Protein AF-0000000072830940 (afdb_homodimer)

Radius of gyration: 23.58 Å; Cα contacts (8 Å, |Δi|>4): 511; chains: 2; bounding box: 59×69×46 Å

Structure (mmCIF, N/CA/C/O backbone):
data_AF-0000000072830940-model_v1
#
loop_
_entity.id
_entity.type
_entity.pdbx_description
1 polymer 'CASP-like protein'
#
loop_
_atom_site.group_PDB
_atom_site.id
_atom_site.type_symbol
_atom_site.label_atom_id
_atom_site.label_alt_id
_atom_site.label_comp_id
_atom_site.label_asym_id
_atom_site.label_entity_id
_atom_site.label_seq_id
_atom_site.pdbx_PDB_ins_code
_atom_site.Cartn_x
_atom_site.Cartn_y
_atom_site.Cartn_z
_atom_site.occupancy
_atom_site.B_iso_or_equiv
_atom_site.auth_seq_id
_atom_site.auth_comp_id
_atom_site.auth_asym_id
_atom_site.auth_atom_id
_atom_site.pdbx_PDB_model_num
ATOM 1 N N . MET A 1 1 ? -10.875 29.453 1.89 1 57.53 1 MET A N 1
ATOM 2 C CA . MET A 1 1 ? -9.992 28.312 1.681 1 57.53 1 MET A CA 1
ATOM 3 C C . MET A 1 1 ? -10.602 27.047 2.287 1 57.53 1 MET A C 1
ATOM 5 O O . MET A 1 1 ? -10.695 26.016 1.621 1 57.53 1 MET A O 1
ATOM 9 N N . GLU A 1 2 ? -11.32 27.156 3.355 1 67.31 2 GLU A N 1
ATOM 10 C CA . GLU A 1 2 ? -11.859 26 4.062 1 67.31 2 GLU A CA 1
ATOM 11 C C . GLU A 1 2 ? -13.055 25.406 3.32 1 67.31 2 GLU A C 1
ATOM 13 O O . GLU A 1 2 ? -13.164 24.188 3.191 1 67.31 2 GLU A O 1
ATOM 18 N N . SER A 1 3 ? -13.859 26.297 2.762 1 72.06 3 SER A N 1
ATOM 19 C CA . SER A 1 3 ? -15.023 25.781 2.041 1 72.06 3 SER A CA 1
ATOM 20 C C . SER A 1 3 ? -14.609 25.016 0.79 1 72.06 3 SER A C 1
ATOM 22 O O . SER A 1 3 ? -15.219 24 0.446 1 72.06 3 SER A O 1
ATOM 24 N N . ARG A 1 4 ? -13.625 25.547 0.121 1 77.88 4 ARG A N 1
ATOM 25 C CA . ARG A 1 4 ? -13.125 24.875 -1.074 1 77.88 4 ARG A CA 1
ATOM 26 C C . ARG A 1 4 ? -12.508 23.516 -0.725 1 77.88 4 ARG A C 1
ATOM 28 O O . ARG A 1 4 ? -12.68 22.547 -1.463 1 77.88 4 ARG A O 1
ATOM 35 N N . LEU A 1 5 ? -11.875 23.422 0.429 1 76.38 5 LEU A N 1
ATOM 36 C CA . LEU A 1 5 ? -11.242 22.188 0.859 1 76.38 5 LEU A CA 1
ATOM 37 C C . LEU A 1 5 ? -12.2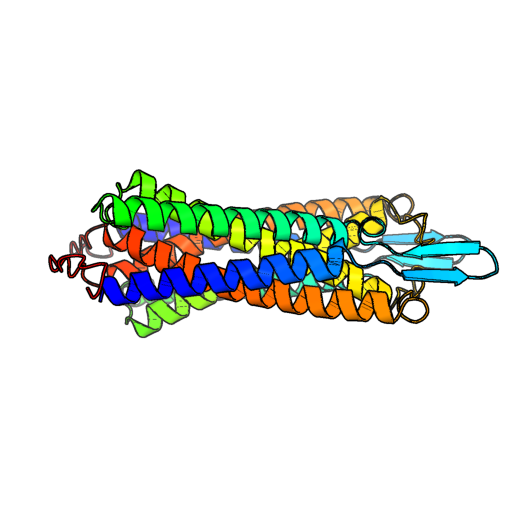81 21.141 1.233 1 76.38 5 LEU A C 1
ATOM 39 O O . LEU A 1 5 ? -12.117 19.953 0.941 1 76.38 5 LEU A O 1
ATOM 43 N N . MET A 1 6 ? -13.336 21.656 1.693 1 77.44 6 MET A N 1
ATOM 44 C CA . MET A 1 6 ? -14.406 20.734 2.066 1 77.44 6 MET A CA 1
ATOM 45 C C . MET A 1 6 ? -15.102 20.172 0.828 1 77.44 6 MET A C 1
ATOM 47 O O . MET A 1 6 ? -15.43 18.984 0.779 1 77.44 6 MET A O 1
ATOM 51 N N . LYS A 1 7 ? -15.367 21.078 -0.05 1 82 7 LYS A N 1
ATOM 52 C CA . LYS A 1 7 ? -15.961 20.641 -1.305 1 82 7 LYS A CA 1
ATOM 53 C C . LYS A 1 7 ? -15.039 19.656 -2.027 1 82 7 LYS A C 1
ATOM 55 O O . LYS A 1 7 ? -15.5 18.641 -2.564 1 82 7 LYS A O 1
ATOM 60 N N . ALA A 1 8 ? -13.75 19.984 -2 1 85.25 8 ALA A N 1
ATOM 61 C CA . ALA A 1 8 ? -12.773 19.125 -2.646 1 85.25 8 ALA A CA 1
ATOM 62 C C . ALA A 1 8 ? -12.727 17.75 -1.968 1 85.25 8 ALA A C 1
ATOM 64 O O . ALA A 1 8 ? -12.648 16.719 -2.641 1 85.25 8 ALA A O 1
ATOM 65 N N . GLU A 1 9 ? -12.805 17.766 -0.742 1 87.44 9 GLU A N 1
ATOM 66 C CA . GLU A 1 9 ? -12.812 16.5 0.003 1 87.44 9 GLU A CA 1
ATOM 67 C C . GLU A 1 9 ? -14.047 15.672 -0.339 1 87.44 9 GLU A C 1
ATOM 69 O O . GLU A 1 9 ? -13.953 14.445 -0.482 1 87.44 9 GLU A O 1
ATOM 74 N N . GLY A 1 10 ? -15.18 16.328 -0.428 1 88.69 10 GLY A N 1
ATOM 75 C CA . GLY A 1 10 ? -16.406 15.633 -0.799 1 88.69 10 GLY A CA 1
ATOM 76 C C . GLY A 1 10 ? -16.328 14.992 -2.174 1 88.69 10 GLY A C 1
ATOM 77 O O . GLY A 1 10 ? -16.719 13.836 -2.352 1 88.69 10 GLY A O 1
ATOM 78 N N . VAL A 1 11 ? -15.812 15.727 -3.064 1 92.69 11 VAL A N 1
ATOM 79 C CA . VAL A 1 11 ? -15.688 15.234 -4.434 1 92.69 11 VAL A CA 1
ATOM 80 C C . VAL A 1 11 ? -14.719 14.055 -4.48 1 92.69 11 VAL A C 1
ATOM 82 O O . VAL A 1 11 ? -14.984 13.062 -5.156 1 92.69 11 VAL A O 1
ATOM 85 N N . LEU A 1 12 ? -13.664 14.188 -3.715 1 94.88 12 LEU A N 1
ATOM 86 C CA . LEU A 1 12 ? -12.672 13.117 -3.695 1 94.88 12 LEU A CA 1
ATOM 87 C C . LEU A 1 12 ? -13.242 11.852 -3.07 1 94.88 12 LEU A C 1
ATOM 89 O O . LEU A 1 12 ? -12.977 10.742 -3.547 1 94.88 12 LEU A O 1
ATOM 93 N N . ARG A 1 13 ? -14.016 12 -2.115 1 96.06 13 ARG A N 1
ATOM 94 C CA . ARG A 1 13 ? -14.625 10.844 -1.462 1 96.06 13 ARG A CA 1
ATOM 95 C C . ARG A 1 13 ? -15.664 10.188 -2.363 1 96.06 13 ARG A C 1
ATOM 97 O O . ARG A 1 13 ? -15.781 8.961 -2.391 1 96.06 13 ARG A O 1
ATOM 104 N N . MET A 1 14 ? -16.359 10.977 -3.066 1 96.69 14 MET A N 1
ATOM 105 C CA . MET A 1 14 ? -17.312 10.422 -4.02 1 96.69 14 MET A CA 1
ATOM 106 C C . MET A 1 14 ? -16.609 9.656 -5.129 1 96.69 14 MET A C 1
ATOM 108 O O . MET A 1 14 ? -17.047 8.578 -5.531 1 96.69 14 MET A O 1
ATOM 112 N N . LEU A 1 15 ? -15.555 10.266 -5.562 1 97.88 15 LEU A N 1
ATOM 113 C CA . LEU A 1 15 ? -14.758 9.609 -6.594 1 97.88 15 LEU A CA 1
ATOM 114 C C . LEU A 1 15 ? -14.18 8.297 -6.082 1 97.88 15 LEU A C 1
ATOM 116 O O . LEU A 1 15 ? -14.227 7.281 -6.781 1 97.88 15 LEU A O 1
ATOM 120 N N . SER A 1 16 ? -13.609 8.305 -4.859 1 98.12 16 SER A N 1
ATOM 121 C CA . SER A 1 16 ? -13.062 7.094 -4.258 1 98.12 16 SER A CA 1
ATOM 122 C C . SER A 1 16 ? -14.133 6.023 -4.086 1 98.12 16 SER A C 1
ATOM 124 O O . SER A 1 16 ? -13.883 4.84 -4.324 1 98.12 16 SER A O 1
ATOM 126 N N . LEU A 1 17 ? -15.289 6.434 -3.748 1 98.12 17 LEU A N 1
ATOM 127 C CA . LEU A 1 17 ? -16.406 5.516 -3.598 1 98.12 17 LEU A CA 1
ATOM 128 C C . LEU A 1 17 ? -16.766 4.867 -4.934 1 98.12 17 LEU A C 1
ATOM 130 O O . LEU A 1 17 ? -16.891 3.645 -5.02 1 98.12 17 LEU A O 1
ATOM 134 N N . ALA A 1 18 ? -16.906 5.703 -5.914 1 98.62 18 ALA A N 1
ATOM 135 C CA . ALA A 1 18 ? -17.281 5.203 -7.23 1 98.62 18 ALA A CA 1
ATOM 136 C C . ALA A 1 18 ? -16.234 4.246 -7.777 1 98.62 18 ALA A C 1
ATOM 138 O O . ALA A 1 18 ? -16.562 3.168 -8.281 1 98.62 18 ALA A O 1
ATOM 139 N N . LEU A 1 19 ? -14.992 4.59 -7.637 1 98.69 19 LEU A N 1
ATOM 140 C CA . LEU A 1 19 ? -13.898 3.779 -8.172 1 98.69 19 LEU A CA 1
ATOM 141 C C . LEU A 1 19 ? -13.766 2.475 -7.398 1 98.69 19 LEU A C 1
ATOM 143 O O . LEU A 1 19 ? -13.586 1.408 -7.992 1 98.69 19 LEU A O 1
ATOM 147 N N . ALA A 1 20 ? -13.828 2.57 -6.07 1 98.69 20 ALA A N 1
ATOM 148 C CA . ALA A 1 20 ? -13.719 1.367 -5.25 1 98.69 20 ALA A CA 1
ATOM 149 C C . ALA A 1 20 ? -14.891 0.421 -5.5 1 98.69 20 ALA A C 1
ATOM 151 O O . ALA A 1 20 ? -14.703 -0.796 -5.586 1 98.69 20 ALA A O 1
ATOM 152 N N . ALA A 1 21 ? -16.062 0.962 -5.633 1 98.56 21 ALA A N 1
ATOM 153 C CA . ALA A 1 21 ? -17.234 0.145 -5.93 1 98.56 21 ALA A CA 1
ATOM 154 C C . ALA A 1 21 ? -17.109 -0.521 -7.297 1 98.56 21 ALA A C 1
ATOM 156 O O . ALA A 1 21 ? -17.422 -1.706 -7.445 1 98.56 21 ALA A O 1
ATOM 157 N N . THR A 1 22 ? -16.688 0.263 -8.234 1 98.5 22 THR A N 1
ATOM 158 C CA . THR A 1 22 ? -16.516 -0.283 -9.57 1 98.5 22 THR A CA 1
ATOM 159 C C . THR A 1 22 ? -15.484 -1.41 -9.57 1 98.5 22 THR A C 1
ATOM 161 O O . THR A 1 22 ? -15.695 -2.453 -10.188 1 98.5 22 THR A O 1
ATOM 164 N N . ALA A 1 23 ? -14.406 -1.224 -8.867 1 98.44 23 ALA A N 1
ATOM 165 C CA . ALA A 1 23 ? -13.391 -2.266 -8.766 1 98.44 23 ALA A CA 1
ATOM 166 C C . ALA A 1 23 ? -13.969 -3.535 -8.141 1 98.44 23 ALA A C 1
ATOM 168 O O . ALA A 1 23 ? -13.758 -4.637 -8.664 1 98.44 23 ALA A O 1
ATOM 169 N N . ALA A 1 24 ? -14.688 -3.381 -7.055 1 98.31 24 ALA A N 1
ATOM 170 C CA . ALA A 1 24 ? -15.289 -4.52 -6.367 1 98.31 24 ALA A CA 1
ATOM 171 C C . ALA A 1 24 ? -16.281 -5.242 -7.27 1 98.31 24 ALA A C 1
ATOM 173 O O . ALA A 1 24 ? -16.312 -6.477 -7.316 1 98.31 24 ALA A O 1
ATOM 174 N N . LEU A 1 25 ? -17.047 -4.504 -7.969 1 97.94 25 LEU A N 1
ATOM 175 C CA . LEU A 1 25 ? -18.062 -5.086 -8.828 1 97.94 25 LEU A CA 1
ATOM 176 C C . LEU A 1 25 ? -17.438 -5.773 -10.039 1 97.94 25 LEU A C 1
ATOM 178 O O . LEU A 1 25 ? -17.828 -6.891 -10.383 1 97.94 25 LEU A O 1
ATOM 182 N N . LEU A 1 26 ? -16.469 -5.141 -10.68 1 97.5 26 LEU A N 1
ATOM 183 C CA . LEU A 1 26 ? -15.836 -5.703 -11.859 1 97.5 26 LEU A CA 1
ATOM 184 C C . LEU A 1 26 ? -15.133 -7.016 -11.531 1 97.5 26 LEU A C 1
ATOM 186 O O . LEU A 1 26 ? -15.203 -7.973 -12.297 1 97.5 26 LEU A O 1
ATOM 190 N N . VAL A 1 27 ? -14.516 -7.082 -10.398 1 97.25 27 VAL A N 1
ATOM 191 C CA . VAL A 1 27 ? -13.758 -8.273 -10.031 1 97.25 27 VAL A CA 1
ATOM 192 C C . VAL A 1 27 ? -14.664 -9.266 -9.32 1 97.25 27 VAL A C 1
ATOM 194 O O . VAL A 1 27 ? -14.641 -10.461 -9.617 1 97.25 27 VAL A O 1
ATOM 197 N N . GLY A 1 28 ? -15.477 -8.836 -8.453 1 96 28 GLY A N 1
ATOM 198 C CA . GLY A 1 28 ? -16.281 -9.688 -7.594 1 96 28 GLY A CA 1
ATOM 199 C C . GLY A 1 28 ? -17.422 -10.359 -8.32 1 96 28 GLY A C 1
ATOM 200 O O . GLY A 1 28 ? -17.812 -11.484 -7.984 1 96 28 GLY A O 1
ATOM 201 N N . LEU A 1 29 ? -18 -9.656 -9.227 1 94.38 29 LEU A N 1
ATOM 202 C CA . LEU A 1 29 ? -19.156 -10.219 -9.922 1 94.38 29 LEU A CA 1
ATOM 203 C C . LEU A 1 29 ? -18.734 -10.867 -11.234 1 94.38 29 LEU A C 1
ATOM 205 O O . LEU A 1 29 ? -19.562 -11.43 -11.953 1 94.38 29 LEU A O 1
ATOM 209 N N . ASP A 1 30 ? -17.484 -10.781 -11.492 1 92.19 30 ASP A N 1
ATOM 210 C CA . ASP A 1 30 ? -16.969 -11.344 -12.734 1 92.19 30 ASP A CA 1
ATOM 211 C C . ASP A 1 30 ? -16.922 -12.867 -12.68 1 92.19 30 ASP A C 1
ATOM 213 O O . ASP A 1 30 ? -16.438 -13.445 -11.711 1 92.19 30 ASP A O 1
ATOM 217 N N . THR A 1 31 ? -17.625 -13.5 -13.602 1 92.44 31 THR A N 1
ATOM 218 C CA . THR A 1 31 ? -17.578 -14.953 -13.734 1 92.44 31 THR A CA 1
ATOM 219 C C . THR A 1 31 ? -17.5 -15.359 -15.203 1 92.44 31 THR A C 1
ATOM 221 O O . THR A 1 31 ? -17.984 -14.641 -16.078 1 92.44 31 THR A O 1
ATOM 224 N N . GLN A 1 32 ? -16.703 -16.328 -15.461 1 91.62 32 GLN A N 1
ATOM 225 C CA . GLN A 1 32 ? -16.609 -16.906 -16.797 1 91.62 32 GLN A CA 1
ATOM 226 C C . GLN A 1 32 ? -16.531 -18.422 -16.75 1 91.62 32 GLN A C 1
ATOM 228 O O . GLN A 1 32 ? -15.648 -18.969 -16.078 1 91.62 32 GLN A O 1
ATOM 233 N N . THR A 1 33 ? -17.531 -19.094 -17.469 1 89.94 33 THR A N 1
ATOM 234 C CA . THR A 1 33 ? -17.547 -20.547 -17.547 1 89.94 33 THR A CA 1
ATOM 235 C C . THR A 1 33 ? -16.984 -21.031 -18.875 1 89.94 33 THR A C 1
ATOM 237 O O . THR A 1 33 ? -17.297 -20.469 -19.922 1 89.94 33 THR A O 1
ATOM 240 N N . LYS A 1 34 ? -15.969 -21.844 -18.781 1 86.94 34 LYS A N 1
ATOM 241 C CA . LYS A 1 34 ? -15.406 -22.422 -20 1 86.94 34 LYS A CA 1
ATOM 242 C C . LYS A 1 34 ? -15.312 -23.938 -19.891 1 86.94 34 LYS A C 1
ATOM 244 O O . LYS A 1 34 ? -15.164 -24.484 -18.797 1 86.94 34 LYS A O 1
ATOM 249 N N . THR A 1 35 ? -15.602 -24.656 -20.969 1 78.38 35 THR A N 1
ATOM 250 C CA . THR A 1 35 ? -15.438 -26.094 -21.031 1 78.38 35 THR A CA 1
ATOM 251 C C . THR A 1 35 ? -14.023 -26.469 -21.469 1 78.38 35 THR A C 1
ATOM 253 O O . THR A 1 35 ? -13.633 -26.203 -22.609 1 78.38 35 THR A O 1
ATOM 256 N N . VAL A 1 36 ? -13.266 -26.703 -20.375 1 68.38 36 VAL A N 1
ATOM 257 C CA . VAL A 1 36 ? -11.906 -27.125 -20.688 1 68.38 36 VAL A CA 1
ATOM 258 C C . VAL A 1 36 ? -11.82 -28.641 -20.641 1 68.38 36 VAL A C 1
ATOM 260 O O . VAL A 1 36 ? -11.984 -29.25 -19.594 1 68.38 36 VAL A O 1
ATOM 263 N N . LEU A 1 37 ? -11.273 -29.266 -21.609 1 69.44 37 LEU A N 1
ATOM 264 C CA . LEU A 1 37 ? -11.117 -30.703 -21.734 1 69.44 37 LEU A CA 1
ATOM 265 C C . LEU A 1 37 ? -12.344 -31.438 -21.219 1 69.44 37 LEU A C 1
ATOM 267 O O . LEU A 1 37 ? -12.227 -32.344 -20.391 1 69.44 37 LEU A O 1
ATOM 271 N N . LEU A 1 38 ? -13.398 -30.891 -21.344 1 71.5 38 LEU A N 1
ATOM 272 C CA . LEU A 1 38 ? -14.695 -31.531 -21.125 1 71.5 38 LEU A CA 1
ATOM 273 C C . LEU A 1 38 ? -15.211 -31.25 -19.719 1 71.5 38 LEU A C 1
ATOM 275 O O . LEU A 1 38 ? -16.25 -31.781 -19.312 1 71.5 38 LEU A O 1
ATOM 279 N N . VAL A 1 39 ? -14.461 -30.641 -18.953 1 77.19 39 VAL A N 1
ATOM 280 C CA . VAL A 1 39 ? -14.906 -30.281 -17.609 1 77.19 39 VAL A CA 1
ATOM 281 C C . VAL A 1 39 ? -15.258 -28.781 -17.578 1 77.19 39 VAL A C 1
ATOM 283 O O . VAL A 1 39 ? -14.469 -27.953 -18.016 1 77.19 39 VAL A O 1
ATOM 286 N N . ARG A 1 40 ? -16.469 -28.641 -17.266 1 79.38 40 ARG A N 1
ATOM 287 C CA . ARG A 1 40 ? -16.953 -27.266 -17.141 1 79.38 40 ARG A CA 1
ATOM 288 C C . ARG A 1 40 ? -16.391 -26.609 -15.883 1 79.38 40 ARG A C 1
ATOM 290 O O . ARG A 1 40 ? -16.703 -27.031 -14.766 1 79.38 40 ARG A O 1
ATOM 297 N N . ARG A 1 41 ? -15.484 -25.609 -16.078 1 85.12 41 ARG A N 1
ATOM 298 C CA . ARG A 1 41 ? -14.93 -24.906 -14.93 1 85.12 41 ARG A CA 1
ATOM 299 C C . ARG A 1 41 ? -15.312 -23.422 -14.961 1 85.12 41 ARG A C 1
ATOM 301 O O . ARG A 1 41 ? -15.312 -22.797 -16.031 1 85.12 41 ARG A O 1
ATOM 308 N N . LYS A 1 42 ? -15.664 -22.969 -13.797 1 88.81 42 LYS A N 1
ATOM 309 C CA . LYS A 1 42 ? -16.062 -21.578 -13.633 1 88.81 42 LYS A CA 1
ATOM 310 C C . LYS A 1 42 ? -14.953 -20.766 -12.945 1 88.81 42 LYS A C 1
ATOM 312 O O . LYS A 1 42 ? -14.508 -21.125 -11.852 1 88.81 42 LYS A O 1
ATOM 317 N N . ALA A 1 43 ? -14.562 -19.781 -13.68 1 89.88 43 ALA A N 1
ATOM 318 C CA . ALA A 1 43 ? -13.562 -18.891 -13.109 1 89.88 43 ALA A CA 1
ATOM 319 C C . ALA A 1 43 ? -14.219 -17.781 -12.289 1 89.88 43 ALA A C 1
ATOM 321 O O . ALA A 1 43 ? -15.133 -17.094 -12.773 1 89.88 43 ALA A O 1
ATOM 322 N N . THR A 1 44 ? -13.852 -17.625 -11.078 1 92.5 44 THR A N 1
ATOM 323 C CA . THR A 1 44 ? -14.359 -16.594 -10.188 1 92.5 44 THR A CA 1
ATOM 324 C C . THR A 1 44 ? -13.219 -15.953 -9.391 1 92.5 44 THR A C 1
ATOM 326 O O . THR A 1 44 ? -12.102 -16.469 -9.383 1 92.5 44 THR A O 1
ATOM 329 N N . ALA A 1 45 ? -13.547 -14.859 -8.734 1 93.25 45 ALA A N 1
ATOM 330 C CA . ALA A 1 45 ? -12.547 -14.156 -7.934 1 93.25 45 ALA A CA 1
ATOM 331 C C . ALA A 1 45 ? -12.125 -14.984 -6.723 1 93.25 45 ALA A C 1
ATOM 333 O O . ALA A 1 45 ? -11.031 -14.797 -6.191 1 93.25 45 ALA A O 1
ATOM 334 N N . LYS A 1 46 ? -12.875 -15.875 -6.324 1 92.31 46 LYS A N 1
ATOM 335 C CA . LYS A 1 46 ? -12.594 -16.672 -5.137 1 92.31 46 LYS A CA 1
ATOM 336 C C . LYS A 1 46 ? -11.516 -17.719 -5.426 1 92.31 46 LYS A C 1
ATOM 338 O O . LYS A 1 46 ? -10.945 -18.297 -4.5 1 92.31 46 LYS A O 1
ATOM 343 N N . ASP A 1 47 ? -11.273 -17.938 -6.711 1 91.25 47 ASP A N 1
ATOM 344 C CA . ASP A 1 47 ? -10.289 -18.938 -7.098 1 91.25 47 ASP A CA 1
ATOM 345 C C . ASP A 1 47 ? -8.875 -18.484 -6.738 1 91.25 47 ASP A C 1
ATOM 347 O O . ASP A 1 47 ? -7.984 -19.312 -6.543 1 91.25 47 ASP A O 1
ATOM 351 N N . LEU A 1 48 ? -8.727 -17.219 -6.754 1 92.06 48 LEU A N 1
ATOM 352 C CA . LEU A 1 48 ? -7.43 -16.656 -6.398 1 92.06 48 LEU A CA 1
ATOM 353 C C . LEU A 1 48 ? -7.551 -15.742 -5.18 1 92.06 48 LEU A C 1
ATOM 355 O O . LEU A 1 48 ? -8.258 -14.734 -5.219 1 92.06 48 LEU A O 1
ATOM 359 N N . ASP A 1 49 ? -6.844 -15.992 -4.121 1 92.31 49 ASP A N 1
ATOM 360 C CA . ASP A 1 49 ? -6.934 -15.258 -2.863 1 92.31 49 ASP A CA 1
ATOM 361 C C . ASP A 1 49 ? -6.648 -13.773 -3.076 1 92.31 49 ASP A C 1
ATOM 363 O O . ASP A 1 49 ? -7.281 -12.914 -2.449 1 92.31 49 ASP A O 1
ATOM 367 N N . GLY A 1 50 ? -5.668 -13.523 -3.889 1 95 50 GLY A N 1
ATOM 368 C CA . GLY A 1 50 ? -5.344 -12.133 -4.156 1 95 50 GLY A CA 1
ATOM 369 C C . GLY A 1 50 ? -6.508 -11.344 -4.727 1 95 50 GLY A C 1
ATOM 370 O O . GLY A 1 50 ? -6.754 -10.211 -4.316 1 95 50 GLY A O 1
ATOM 371 N N . LEU A 1 51 ? -7.254 -11.922 -5.594 1 96.25 51 LEU A N 1
ATOM 372 C CA . LEU A 1 51 ? -8.398 -11.266 -6.215 1 96.25 51 LEU A CA 1
ATOM 373 C C . LEU A 1 51 ? -9.555 -11.141 -5.227 1 96.25 51 LEU A C 1
ATOM 375 O O . LEU A 1 51 ? -10.219 -10.102 -5.168 1 96.25 51 LEU A O 1
ATOM 379 N N . TRP A 1 52 ? -9.75 -12.141 -4.508 1 96.25 52 TRP A N 1
ATOM 380 C CA . TRP A 1 52 ? -10.836 -12.133 -3.531 1 96.25 52 TRP A CA 1
ATOM 381 C C . TRP A 1 52 ? -10.578 -11.086 -2.451 1 96.25 52 TRP A C 1
ATOM 383 O O . TRP A 1 52 ? -11.492 -10.352 -2.059 1 96.25 52 TRP A O 1
ATOM 393 N N . THR A 1 53 ? -9.352 -11.055 -1.979 1 97 53 THR A N 1
ATOM 394 C CA . THR A 1 53 ? -8.984 -10.055 -0.982 1 97 53 THR A CA 1
ATOM 395 C C . THR A 1 53 ? -9.164 -8.648 -1.534 1 97 53 THR A C 1
ATOM 397 O O . THR A 1 53 ? -9.648 -7.758 -0.831 1 97 53 THR A O 1
ATOM 400 N N . MET A 1 54 ? -8.758 -8.469 -2.738 1 98.06 54 MET A N 1
ATOM 401 C CA . MET A 1 54 ? -8.945 -7.16 -3.354 1 98.06 54 MET A CA 1
ATOM 402 C C . MET A 1 54 ? -10.422 -6.793 -3.418 1 98.06 54 MET A C 1
ATOM 404 O O . MET A 1 54 ? -10.797 -5.652 -3.129 1 98.06 54 MET A O 1
ATOM 408 N N . THR A 1 55 ? -11.258 -7.75 -3.789 1 97.81 55 THR A N 1
ATOM 409 C CA . THR A 1 55 ? -12.695 -7.523 -3.879 1 97.81 55 THR A CA 1
ATOM 410 C C . THR A 1 55 ? -13.273 -7.137 -2.52 1 97.81 55 THR A C 1
ATOM 412 O O . THR A 1 55 ? -14.031 -6.172 -2.408 1 97.81 55 THR A O 1
ATOM 415 N N . LEU A 1 56 ? -12.844 -7.816 -1.524 1 98.31 56 LEU A N 1
ATOM 416 C CA . LEU A 1 56 ? -13.344 -7.562 -0.177 1 98.31 56 LEU A CA 1
ATOM 417 C C . LEU A 1 56 ? -12.898 -6.191 0.32 1 98.31 56 LEU A C 1
ATOM 419 O O . LEU A 1 56 ? -13.703 -5.422 0.838 1 98.31 56 LEU A O 1
ATOM 423 N N . VAL A 1 57 ? -11.664 -5.938 0.154 1 98.5 57 VAL A N 1
ATOM 424 C CA . VAL A 1 57 ? -11.102 -4.695 0.676 1 98.5 57 VAL A CA 1
ATOM 425 C C . VAL A 1 57 ? -11.695 -3.504 -0.069 1 98.5 57 VAL A C 1
ATOM 427 O O . VAL A 1 57 ? -12.031 -2.486 0.542 1 98.5 57 VAL A O 1
ATOM 430 N N . THR A 1 58 ? -11.836 -3.613 -1.362 1 98.62 58 THR A N 1
ATOM 431 C CA . THR A 1 58 ? -12.422 -2.514 -2.119 1 98.62 58 THR A CA 1
ATOM 432 C C . THR A 1 58 ? -13.891 -2.318 -1.737 1 98.62 58 THR A C 1
ATOM 434 O O . THR A 1 58 ? -14.391 -1.191 -1.73 1 98.62 58 THR A O 1
ATOM 437 N N . SER A 1 59 ? -14.594 -3.363 -1.393 1 98.5 59 SER A N 1
ATOM 438 C CA . SER A 1 59 ? -15.969 -3.248 -0.917 1 98.5 59 SER A CA 1
ATOM 439 C C . SER A 1 59 ? -16.031 -2.512 0.416 1 98.5 59 SER A C 1
ATOM 441 O O . SER A 1 59 ? -16.859 -1.617 0.598 1 98.5 59 SER A O 1
ATOM 443 N N . ILE A 1 60 ? -15.125 -2.875 1.236 1 98.5 60 ILE A N 1
ATOM 444 C CA . ILE A 1 60 ? -15.047 -2.225 2.539 1 98.5 60 ILE A CA 1
ATOM 445 C C . ILE A 1 60 ? -14.703 -0.747 2.357 1 98.5 60 ILE A C 1
ATOM 447 O O . ILE A 1 60 ? -15.273 0.116 3.031 1 98.5 60 ILE A O 1
ATOM 451 N N . THR A 1 61 ? -13.773 -0.518 1.484 1 98.44 61 THR A N 1
ATOM 452 C CA . THR A 1 61 ? -13.367 0.849 1.184 1 98.44 61 THR A CA 1
ATOM 453 C C . THR A 1 61 ? -14.547 1.671 0.678 1 98.44 61 THR A C 1
ATOM 455 O O . THR A 1 61 ? -14.742 2.812 1.1 1 98.44 61 THR A O 1
ATOM 458 N N . ALA A 1 62 ? -15.359 1.112 -0.231 1 98.44 62 ALA A N 1
ATOM 459 C CA . ALA A 1 62 ? -16.547 1.802 -0.72 1 98.44 62 ALA A CA 1
ATOM 460 C C . ALA A 1 62 ? -17.5 2.117 0.423 1 98.44 62 ALA A C 1
ATOM 462 O O . ALA A 1 62 ? -18.047 3.227 0.504 1 98.44 62 ALA A O 1
ATOM 463 N N . GLY A 1 63 ? -17.719 1.153 1.267 1 98.19 63 GLY A N 1
ATOM 464 C CA . GLY A 1 63 ? -18.562 1.383 2.426 1 98.19 63 GLY A CA 1
ATOM 465 C C . GLY A 1 63 ? -18.047 2.479 3.336 1 98.19 63 GLY A C 1
ATOM 466 O O . GLY A 1 63 ? -18.812 3.299 3.834 1 98.19 63 GLY A O 1
ATOM 467 N N . TYR A 1 64 ? -16.781 2.494 3.537 1 97.94 64 TYR A N 1
ATOM 468 C CA . TYR A 1 64 ? -16.141 3.5 4.383 1 97.94 64 TYR A CA 1
ATOM 469 C C . TYR A 1 64 ? -16.406 4.902 3.844 1 97.94 64 TYR A C 1
ATOM 471 O O . TYR A 1 64 ? -16.797 5.801 4.594 1 97.94 64 TYR A O 1
ATOM 479 N N . HIS A 1 65 ? -16.141 5.121 2.59 1 97.31 65 HIS A N 1
ATOM 480 C CA . HIS A 1 65 ? -16.328 6.445 2.002 1 97.31 65 HIS A CA 1
ATOM 481 C C . HIS A 1 65 ? -17.797 6.836 1.985 1 97.31 65 HIS A C 1
ATOM 483 O O . HIS A 1 65 ? -18.141 8.016 2.123 1 97.31 65 HIS A O 1
ATOM 489 N N . LEU A 1 66 ? -18.672 5.852 1.786 1 96.38 66 LEU A N 1
ATOM 490 C CA . LEU A 1 66 ? -20.094 6.129 1.883 1 96.38 66 LEU A CA 1
ATOM 491 C C . LEU A 1 66 ? -20.469 6.629 3.277 1 96.38 66 LEU A C 1
ATOM 493 O O . LEU A 1 66 ? -21.188 7.617 3.418 1 96.38 66 LEU A O 1
ATOM 497 N N . LEU A 1 67 ? -19.922 5.984 4.289 1 94.88 67 LEU A N 1
ATOM 498 C CA . LEU A 1 67 ? -20.172 6.367 5.676 1 94.88 67 LEU A CA 1
ATOM 499 C C . LEU A 1 67 ? -19.641 7.766 5.957 1 94.88 67 LEU A C 1
ATOM 501 O O . LEU A 1 67 ? -20.297 8.562 6.633 1 94.88 67 LEU A O 1
ATOM 505 N N . GLN A 1 68 ? -18.5 8.039 5.465 1 93.06 68 GLN A N 1
ATOM 506 C CA . GLN A 1 68 ? -17.891 9.352 5.691 1 93.06 68 GLN A CA 1
ATOM 507 C C . GLN A 1 68 ? -18.672 10.453 4.988 1 93.06 68 GLN A C 1
ATOM 509 O O . GLN A 1 68 ? -18.797 11.562 5.504 1 93.06 68 GLN A O 1
ATOM 514 N N . LEU A 1 69 ? -19.141 10.18 3.799 1 91.62 69 LEU A N 1
ATOM 515 C CA . LEU A 1 69 ? -19.969 11.148 3.088 1 91.62 69 LEU A CA 1
ATOM 516 C C . LEU A 1 69 ? -21.25 11.43 3.85 1 91.62 69 LEU A C 1
ATOM 518 O O . LEU A 1 69 ? -21.688 12.578 3.951 1 91.62 69 LEU A O 1
ATOM 522 N N . PHE A 1 70 ? -21.828 10.398 4.383 1 90.81 70 PHE A N 1
ATOM 523 C CA . PHE A 1 70 ? -23.031 10.555 5.188 1 90.81 70 PHE A CA 1
ATOM 524 C C . PHE A 1 70 ? -22.734 11.383 6.438 1 90.81 70 PHE A C 1
ATOM 526 O O . PHE A 1 70 ? -23.531 12.242 6.816 1 90.81 70 PHE A O 1
ATOM 533 N N . ARG A 1 71 ? -21.688 11.117 7.066 1 86 71 ARG A N 1
ATOM 534 C CA . ARG A 1 71 ? -21.297 11.859 8.258 1 86 71 ARG A CA 1
ATOM 535 C C . ARG A 1 71 ? -21.125 13.344 7.949 1 86 71 ARG A C 1
ATOM 537 O O . ARG A 1 71 ? -21.578 14.203 8.703 1 86 71 ARG 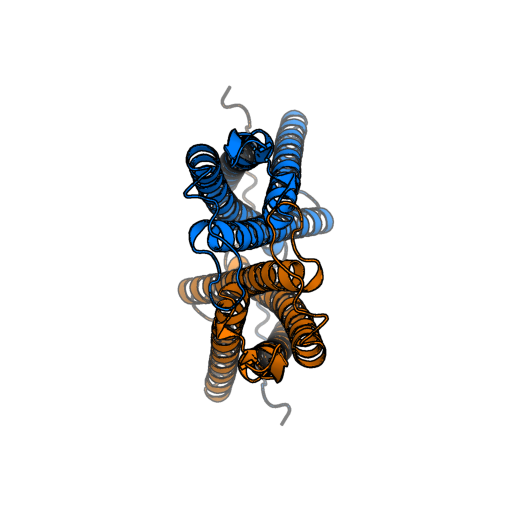A O 1
ATOM 544 N N . CYS A 1 72 ? -20.406 13.586 6.863 1 81.06 72 CYS A N 1
ATOM 545 C CA . CYS A 1 72 ? -20.203 14.977 6.473 1 81.06 72 CYS A CA 1
ATOM 546 C C . CYS A 1 72 ? -21.531 15.656 6.176 1 81.06 72 CYS A C 1
ATOM 548 O O . CYS A 1 72 ? -21.734 16.812 6.539 1 81.06 72 CYS A O 1
ATOM 550 N N . MET A 1 73 ? -22.422 14.992 5.539 1 83.69 73 MET A N 1
ATOM 551 C CA . MET A 1 73 ? -23.734 15.547 5.219 1 83.69 73 MET A CA 1
ATOM 552 C C . MET A 1 73 ? -24.562 15.781 6.484 1 83.69 73 MET A C 1
ATOM 554 O O . MET A 1 73 ? -25.203 16.812 6.633 1 83.69 73 MET A O 1
ATOM 558 N N . ALA A 1 74 ? -24.516 14.883 7.359 1 84 74 ALA A N 1
ATOM 559 C CA . ALA A 1 74 ? -25.266 15.008 8.609 1 84 74 ALA A CA 1
ATOM 560 C C . ALA A 1 74 ? -24.75 16.172 9.438 1 84 74 ALA A C 1
ATOM 562 O O . ALA A 1 74 ? -25.547 16.953 9.984 1 84 74 ALA A O 1
ATOM 563 N N . LEU A 1 75 ? -23.453 16.297 9.492 1 78.56 75 LEU A N 1
ATOM 564 C CA . LEU A 1 75 ? -22.875 17.391 10.258 1 78.56 75 LEU A CA 1
ATOM 565 C C . LEU A 1 75 ? -23.188 18.734 9.609 1 78.56 75 LEU A C 1
ATOM 567 O O . LEU A 1 75 ? -23.453 19.719 10.297 1 78.56 75 LEU A O 1
ATOM 571 N N . ALA A 1 76 ? -23.156 18.703 8.344 1 74.88 76 ALA A N 1
ATOM 572 C CA . ALA A 1 76 ? -23.516 19.922 7.621 1 74.88 76 ALA A CA 1
ATOM 573 C C . ALA A 1 76 ? -24.953 20.328 7.891 1 74.88 76 ALA A C 1
ATOM 575 O O . ALA A 1 76 ? -25.25 21.516 8.078 1 74.88 76 ALA A O 1
ATOM 576 N N . LEU A 1 77 ? -25.797 19.438 7.918 1 79.12 77 LEU A N 1
ATOM 577 C CA . LEU A 1 77 ? -27.203 19.703 8.156 1 79.12 77 LEU A CA 1
ATOM 578 C C . LEU A 1 77 ? -27.438 20.172 9.586 1 79.12 77 LEU A C 1
ATOM 580 O O . LEU A 1 77 ? -28.344 20.969 9.844 1 79.12 77 LEU A O 1
ATOM 584 N N . LEU A 1 78 ? -26.594 19.656 10.43 1 78.38 78 LEU A N 1
ATOM 585 C CA . LEU A 1 78 ? -26.719 20.047 11.828 1 78.38 78 LEU A CA 1
ATOM 586 C C . LEU A 1 78 ? -26 21.359 12.102 1 78.38 78 LEU A C 1
ATOM 588 O O . LEU A 1 78 ? -26.047 21.875 13.219 1 78.38 78 LEU A O 1
ATOM 592 N N . GLY A 1 79 ? -25.391 22.047 11.188 1 65.38 79 GLY A N 1
ATOM 593 C CA . GLY A 1 79 ? -24.672 23.312 11.305 1 65.38 79 GLY A CA 1
ATOM 594 C C . GLY A 1 79 ? -23.328 23.172 12 1 65.38 79 GLY A C 1
ATOM 595 O O . GLY A 1 79 ? -22.812 24.141 12.562 1 65.38 79 GLY A O 1
ATOM 596 N N . ARG A 1 80 ? -22.891 22 12.188 1 63.59 80 ARG A N 1
ATOM 597 C CA . ARG A 1 80 ? -21.625 21.781 12.867 1 63.59 80 ARG A CA 1
ATOM 598 C C . ARG A 1 80 ? -20.469 21.688 11.859 1 63.59 80 ARG A C 1
ATOM 600 O O . ARG A 1 80 ? -20.672 21.266 10.719 1 63.59 80 ARG A O 1
ATOM 607 N N . ASN A 1 81 ? -19.391 22.453 12.062 1 56.16 81 ASN A N 1
ATOM 608 C CA . ASN A 1 81 ? -18.25 22.391 11.156 1 56.16 81 ASN A CA 1
ATOM 609 C C . ASN A 1 81 ? -17.5 21.062 11.281 1 56.16 81 ASN A C 1
ATOM 611 O O . ASN A 1 81 ? -17.062 20.688 12.367 1 56.16 81 ASN A O 1
ATOM 615 N N . PRO A 1 82 ? -17.734 20.234 10.352 1 54.59 82 PRO A N 1
ATOM 616 C CA . PRO A 1 82 ? -17.047 18.938 10.398 1 54.59 82 PRO A CA 1
ATOM 617 C C . PRO A 1 82 ? -15.555 19.062 10.672 1 54.59 82 PRO A C 1
ATOM 619 O O . PRO A 1 82 ? -14.938 18.125 11.195 1 54.59 82 PRO A O 1
ATOM 622 N N . CYS A 1 83 ? -14.883 20.109 10.242 1 51.59 83 CYS A N 1
ATOM 623 C CA . CYS A 1 83 ? -13.453 20.375 10.383 1 51.59 83 CYS A CA 1
ATOM 624 C C . CYS A 1 83 ? -13.109 20.766 11.812 1 51.59 83 CYS A C 1
ATOM 626 O O . CYS A 1 83 ? -11.938 20.797 12.188 1 51.59 83 CYS A O 1
ATOM 628 N N . ARG A 1 84 ? -14.18 21.219 12.492 1 53.38 84 ARG A N 1
ATOM 629 C CA . ARG A 1 84 ? -13.922 21.781 13.82 1 53.38 84 ARG A CA 1
ATOM 630 C C . ARG A 1 84 ? -13.797 20.672 14.867 1 53.38 84 ARG A C 1
ATOM 632 O O . ARG A 1 84 ? -13.867 20.953 16.062 1 53.38 84 ARG A O 1
ATOM 639 N N . GLY A 1 85 ? -13.633 19.531 14.297 1 60.06 85 GLY A N 1
ATOM 640 C CA . GLY A 1 85 ? -13.688 18.547 15.352 1 60.06 85 GLY A CA 1
ATOM 641 C C . GLY A 1 85 ? -12.461 18.562 16.25 1 60.06 85 GLY A C 1
ATOM 642 O O . GLY A 1 85 ? -11.508 19.297 15.992 1 60.06 85 GLY A O 1
ATOM 643 N N . SER A 1 86 ? -12.484 17.969 17.344 1 76.81 86 SER A N 1
ATOM 644 C CA . SER A 1 86 ? -11.461 17.75 18.359 1 76.81 86 SER A CA 1
ATOM 645 C C . SER A 1 86 ? -10.211 17.109 17.766 1 76.81 86 SER A C 1
ATOM 647 O O . SER A 1 86 ? -10.273 16.484 16.703 1 76.81 86 SER A O 1
ATOM 649 N N . LYS A 1 87 ? -9.125 17.469 18.359 1 81.94 87 LYS A N 1
ATOM 650 C CA . LYS A 1 87 ? -7.844 16.875 17.969 1 81.94 87 LYS A CA 1
ATOM 651 C C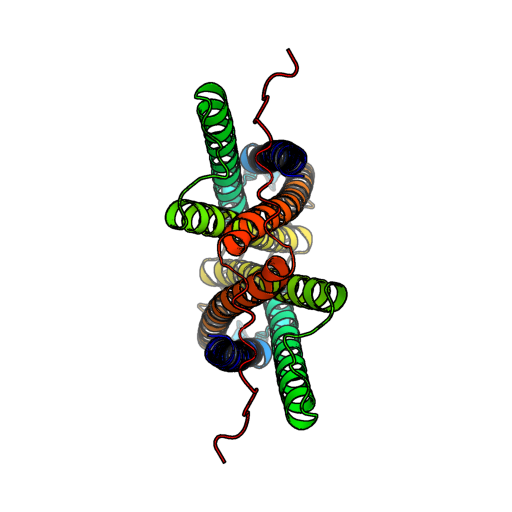 . LYS A 1 87 ? -7.938 15.359 17.891 1 81.94 87 LYS A C 1
ATOM 653 O O . LYS A 1 87 ? -7.371 14.742 16.984 1 81.94 87 LYS A O 1
ATOM 658 N N . SER A 1 88 ? -8.734 14.828 18.812 1 85.88 88 SER A N 1
ATOM 659 C CA . SER A 1 88 ? -8.867 13.375 18.844 1 85.88 88 SER A CA 1
ATOM 660 C C . SER A 1 88 ? -9.625 12.852 17.625 1 85.88 88 SER A C 1
ATOM 662 O O . SER A 1 88 ? -9.25 11.828 17.047 1 85.88 88 SER A O 1
ATOM 664 N N . VAL A 1 89 ? -10.609 13.57 17.25 1 85.69 89 VAL A N 1
ATOM 665 C CA . VAL A 1 89 ? -11.406 13.172 16.094 1 85.69 89 VAL A CA 1
ATOM 666 C C . VAL A 1 89 ? -10.578 13.312 14.812 1 85.69 89 VAL A C 1
ATOM 668 O O . VAL A 1 89 ? -10.633 12.453 13.93 1 85.69 89 VAL A O 1
ATOM 671 N N . ALA A 1 90 ? -9.812 14.359 14.758 1 87.62 90 ALA A N 1
ATOM 672 C CA . ALA A 1 90 ? -8.977 14.586 13.586 1 87.62 90 ALA A CA 1
ATOM 673 C C . ALA A 1 90 ? -7.926 13.484 13.445 1 87.62 90 ALA A C 1
ATOM 675 O O . ALA A 1 90 ? -7.648 13.031 12.336 1 87.62 90 ALA A O 1
ATOM 676 N N . TRP A 1 91 ? -7.352 13.055 14.578 1 90.31 91 TRP A N 1
ATOM 677 C CA . TRP A 1 91 ? -6.395 11.953 14.57 1 90.31 91 TRP A CA 1
ATOM 678 C C . TRP A 1 91 ? -7.055 10.664 14.086 1 90.31 91 TRP A C 1
ATOM 680 O O . TRP A 1 91 ? -6.465 9.914 13.312 1 90.31 91 TRP A O 1
ATOM 690 N N . PHE A 1 92 ? -8.234 10.469 14.516 1 91.12 92 PHE A N 1
ATOM 691 C CA . PHE A 1 92 ? -8.969 9.266 14.133 1 91.12 92 PHE A CA 1
ATOM 692 C C . PHE A 1 92 ? -9.281 9.266 12.641 1 91.12 92 PHE A C 1
ATOM 694 O O . PHE A 1 92 ? -9.102 8.258 11.961 1 91.12 92 PHE A O 1
ATOM 701 N N . LEU A 1 93 ? -9.68 10.352 12.148 1 90.88 93 LEU A N 1
ATOM 702 C CA . LEU A 1 93 ? -10.023 10.461 10.734 1 90.88 93 LEU A CA 1
ATOM 703 C C . LEU A 1 93 ? -8.781 10.312 9.867 1 90.88 93 LEU A C 1
ATOM 705 O O . LEU A 1 93 ? -8.812 9.641 8.828 1 90.88 93 LEU A O 1
ATOM 709 N N . PHE A 1 94 ? -7.762 10.859 10.328 1 93.44 94 PHE A N 1
ATOM 710 C CA . PHE A 1 94 ? -6.52 10.766 9.57 1 93.44 94 PHE A CA 1
ATOM 711 C C . PHE A 1 94 ? -6.016 9.328 9.523 1 93.44 94 PHE A C 1
ATOM 713 O O . PHE A 1 94 ? -5.645 8.828 8.461 1 93.44 94 PHE A O 1
ATOM 720 N N . LEU A 1 95 ? -6.047 8.648 10.609 1 94.31 95 LEU A N 1
ATOM 721 C CA . LEU A 1 95 ? -5.555 7.277 10.688 1 94.31 95 LEU A CA 1
ATOM 722 C C . LEU A 1 95 ? -6.438 6.332 9.875 1 94.31 95 LEU A C 1
ATOM 724 O O . LEU A 1 95 ? -5.934 5.43 9.203 1 94.31 95 LEU A O 1
ATOM 728 N N . LEU A 1 96 ? -7.688 6.578 9.938 1 95.19 96 LEU A N 1
ATOM 729 C CA . LEU A 1 96 ? -8.602 5.742 9.164 1 95.19 96 LEU A CA 1
ATOM 730 C C . LEU A 1 96 ? -8.43 5.98 7.672 1 95.19 96 LEU A C 1
ATOM 732 O O . LEU A 1 96 ? -8.414 5.031 6.887 1 95.19 96 LEU A O 1
ATOM 736 N N . ASP A 1 97 ? -8.273 7.227 7.309 1 96.44 97 ASP A N 1
ATOM 737 C CA . ASP A 1 97 ? -8.078 7.547 5.898 1 96.44 97 ASP A CA 1
ATOM 738 C C . ASP A 1 97 ? -6.777 6.941 5.375 1 96.44 97 ASP A C 1
ATOM 740 O O . ASP A 1 97 ? -6.754 6.348 4.293 1 96.44 97 ASP A O 1
ATOM 744 N N . GLN A 1 98 ? -5.789 7.086 6.176 1 95.88 98 GLN A N 1
ATOM 745 C CA . GLN A 1 98 ? -4.504 6.527 5.77 1 95.88 98 GLN A CA 1
ATOM 746 C C . GLN A 1 98 ? -4.543 5 5.77 1 95.88 98 GLN A C 1
ATOM 748 O O . GLN A 1 98 ? -4.031 4.359 4.852 1 95.88 98 GLN A O 1
ATOM 753 N N . GLY A 1 99 ? -5.141 4.395 6.727 1 96.12 99 GLY A N 1
ATOM 754 C CA . GLY A 1 99 ? -5.246 2.947 6.828 1 96.12 99 GLY A CA 1
ATOM 755 C C . GLY A 1 99 ? -6.004 2.322 5.672 1 96.12 99 GLY A C 1
ATOM 756 O O . GLY A 1 99 ? -5.57 1.317 5.109 1 96.12 99 GLY A O 1
ATOM 757 N N . VAL A 1 100 ? -7.098 2.969 5.34 1 97.62 100 VAL A N 1
ATOM 758 C CA . VAL A 1 100 ? -7.91 2.451 4.242 1 97.62 100 VAL A CA 1
ATOM 759 C C . VAL A 1 100 ? -7.148 2.586 2.926 1 97.62 100 VAL A C 1
ATOM 761 O O . VAL A 1 100 ? -7.25 1.724 2.051 1 97.62 100 VAL A O 1
ATOM 764 N N . THR A 1 101 ? -6.395 3.656 2.789 1 97.56 101 THR A N 1
ATOM 765 C CA . THR A 1 101 ? -5.594 3.838 1.584 1 97.56 101 THR A CA 1
ATOM 766 C C . THR A 1 101 ? -4.539 2.744 1.467 1 97.56 101 THR A C 1
ATOM 768 O O . THR A 1 101 ? -4.398 2.119 0.413 1 97.56 101 THR A O 1
ATOM 771 N N . TYR A 1 102 ? -3.873 2.408 2.543 1 97.31 102 TYR A N 1
ATOM 772 C CA . TYR A 1 102 ? -2.859 1.357 2.541 1 97.31 102 TYR A CA 1
ATOM 773 C C . TYR A 1 102 ? -3.486 -0.003 2.254 1 97.31 102 TYR A C 1
ATOM 775 O O . TYR A 1 102 ? -2.957 -0.78 1.457 1 97.31 102 TYR A O 1
ATOM 783 N N . ALA A 1 103 ? -4.57 -0.221 2.879 1 97 103 ALA A N 1
ATOM 784 C CA . ALA A 1 103 ? -5.234 -1.509 2.705 1 97 103 ALA A CA 1
ATOM 785 C C . ALA A 1 103 ? -5.695 -1.699 1.263 1 97 103 ALA A C 1
ATOM 787 O O . ALA A 1 103 ? -5.504 -2.77 0.679 1 97 103 ALA A O 1
ATOM 788 N N . THR A 1 104 ? -6.27 -0.618 0.742 1 98.44 104 THR A N 1
ATOM 789 C CA . THR A 1 104 ? -6.777 -0.713 -0.623 1 98.44 104 THR A CA 1
ATOM 790 C C . THR A 1 104 ? -5.625 -0.845 -1.617 1 98.44 104 THR A C 1
ATOM 792 O O . THR A 1 104 ? -5.68 -1.671 -2.531 1 98.44 104 THR A O 1
ATOM 795 N N . PHE A 1 105 ? -4.641 -0.076 -1.473 1 98.44 105 PHE A N 1
ATOM 796 C CA . PHE A 1 105 ? -3.48 -0.159 -2.352 1 98.44 105 PHE A CA 1
ATOM 797 C C . PHE A 1 105 ? -2.803 -1.519 -2.227 1 98.44 105 PHE A C 1
ATOM 799 O O . PHE A 1 105 ? -2.484 -2.154 -3.234 1 98.44 105 PHE A O 1
ATOM 806 N N . GLY A 1 106 ? -2.633 -1.996 -1.017 1 97.75 106 GLY A N 1
ATOM 807 C CA . GLY A 1 106 ? -2.029 -3.299 -0.788 1 97.75 106 GLY A CA 1
ATOM 808 C C . GLY A 1 106 ? -2.826 -4.441 -1.392 1 97.75 106 GLY A C 1
ATOM 809 O O . GLY A 1 106 ? -2.26 -5.332 -2.029 1 97.75 106 GLY A O 1
ATOM 810 N N . ALA A 1 107 ? -4.078 -4.355 -1.148 1 98.19 107 ALA A N 1
ATOM 811 C CA . ALA A 1 107 ? -4.938 -5.402 -1.701 1 98.19 107 ALA A CA 1
AT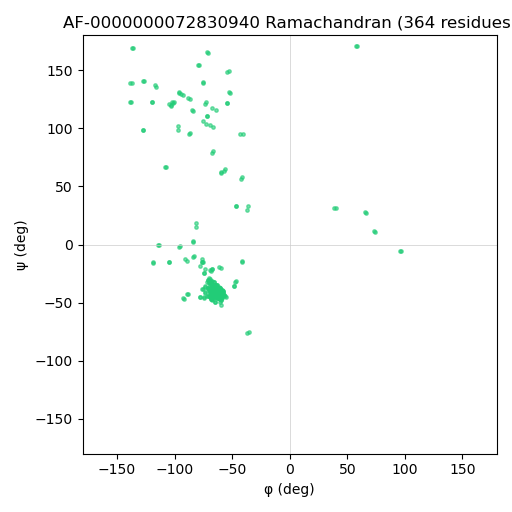OM 812 C C . ALA A 1 107 ? -4.91 -5.383 -3.227 1 98.19 107 ALA A C 1
ATOM 814 O O . ALA A 1 107 ? -4.934 -6.438 -3.865 1 98.19 107 ALA A O 1
ATOM 815 N N . THR A 1 108 ? -4.898 -4.207 -3.781 1 98.19 108 THR A N 1
ATOM 816 C CA . THR A 1 108 ? -4.844 -4.082 -5.234 1 98.19 108 THR A CA 1
ATOM 817 C C . THR A 1 108 ? -3.529 -4.637 -5.773 1 98.19 108 THR A C 1
ATOM 819 O O . THR A 1 108 ? -3.514 -5.32 -6.801 1 98.19 108 THR A O 1
ATOM 822 N N . MET A 1 109 ? -2.455 -4.426 -5.07 1 97.75 109 MET A N 1
ATOM 823 C CA . MET A 1 109 ? -1.162 -4.941 -5.512 1 97.75 109 MET A CA 1
ATOM 824 C C . MET A 1 109 ? -1.103 -6.457 -5.359 1 97.75 109 MET A C 1
ATOM 826 O O . MET A 1 109 ? -0.478 -7.141 -6.172 1 97.75 109 MET A O 1
ATOM 830 N N . ALA A 1 110 ? -1.688 -6.898 -4.316 1 97.12 110 ALA A N 1
ATOM 831 C CA . ALA A 1 110 ? -1.794 -8.344 -4.164 1 97.12 110 ALA A CA 1
ATOM 832 C C . ALA A 1 110 ? -2.6 -8.961 -5.305 1 97.12 110 ALA A C 1
ATOM 834 O O . ALA A 1 110 ? -2.209 -9.984 -5.863 1 97.12 110 ALA A O 1
ATOM 835 N N . GLY A 1 111 ? -3.709 -8.336 -5.602 1 97 111 GLY A N 1
ATOM 836 C CA . GLY A 1 111 ? -4.5 -8.797 -6.73 1 97 111 GLY A CA 1
ATOM 837 C C . GLY A 1 111 ? -3.756 -8.711 -8.047 1 97 111 GLY A C 1
ATOM 838 O O . GLY A 1 111 ? -3.887 -9.602 -8.898 1 97 111 GLY A O 1
ATOM 839 N N . LEU A 1 112 ? -3.041 -7.66 -8.195 1 96.44 112 LEU A N 1
ATOM 840 C CA . LEU A 1 112 ? -2.248 -7.484 -9.406 1 96.44 112 LEU A CA 1
ATOM 841 C C . LEU A 1 112 ? -1.223 -8.602 -9.555 1 96.44 112 LEU A C 1
ATOM 843 O O . LEU A 1 112 ? -1.045 -9.148 -10.648 1 96.44 112 LEU A O 1
ATOM 847 N N . GLN A 1 113 ? -0.606 -8.977 -8.5 1 95.88 113 GLN A N 1
ATOM 848 C CA . GLN A 1 113 ? 0.363 -10.07 -8.547 1 95.88 113 GLN A CA 1
ATOM 849 C C . GLN A 1 113 ? -0.311 -11.391 -8.906 1 95.88 113 GLN A C 1
ATOM 851 O O . GLN A 1 113 ? 0.224 -12.164 -9.695 1 95.88 113 GLN A O 1
ATOM 856 N N . ALA A 1 114 ? -1.429 -11.617 -8.328 1 94.75 114 ALA A N 1
ATOM 857 C CA . ALA A 1 114 ? -2.184 -12.82 -8.664 1 94.75 114 ALA A CA 1
ATOM 858 C C . ALA A 1 114 ? -2.572 -12.836 -10.141 1 94.75 114 ALA A C 1
ATOM 860 O O . ALA A 1 114 ? -2.463 -13.859 -10.812 1 94.75 114 ALA A O 1
ATOM 861 N N . ALA A 1 115 ? -2.98 -11.703 -10.594 1 94.88 115 ALA A N 1
ATOM 862 C CA . ALA A 1 115 ? -3.395 -11.578 -11.984 1 94.88 115 ALA A CA 1
ATOM 863 C C . ALA A 1 115 ? -2.207 -11.758 -12.93 1 94.88 115 ALA A C 1
ATOM 865 O O . ALA A 1 115 ? -2.338 -12.359 -14 1 94.88 115 ALA A O 1
ATOM 866 N N . LEU A 1 116 ? -1.105 -11.289 -12.57 1 93.56 116 LEU A N 1
ATOM 867 C CA . LEU A 1 116 ? 0.072 -11.391 -13.422 1 93.56 116 LEU A CA 1
ATOM 868 C C . LEU A 1 116 ? 0.526 -12.844 -13.547 1 93.56 116 LEU A C 1
ATOM 870 O O . LEU A 1 116 ? 0.967 -13.266 -14.617 1 93.56 116 LEU A O 1
ATOM 874 N N . VAL A 1 117 ? 0.41 -13.57 -12.539 1 93.38 117 VAL A N 1
ATOM 875 C CA . VAL A 1 117 ? 0.724 -14.992 -12.609 1 93.38 117 VAL A CA 1
ATOM 876 C C . VAL A 1 117 ? -0.252 -15.695 -13.555 1 93.38 117 VAL A C 1
ATOM 878 O O . VAL A 1 117 ? 0.142 -16.578 -14.32 1 93.38 117 VAL A O 1
ATOM 881 N N . ALA A 1 118 ? -1.461 -15.281 -13.477 1 93.25 118 ALA A N 1
ATOM 882 C CA . ALA A 1 118 ? -2.475 -15.891 -14.336 1 93.25 118 ALA A CA 1
ATOM 883 C C . ALA A 1 118 ? -2.256 -15.508 -15.797 1 93.25 118 ALA A C 1
ATOM 885 O O . ALA A 1 118 ? -2.6 -16.266 -16.703 1 93.25 118 ALA A O 1
ATOM 886 N N . VAL A 1 119 ? -1.748 -14.328 -16.016 1 93.12 119 VAL A N 1
ATOM 887 C CA . VAL A 1 119 ? -1.537 -13.836 -17.375 1 93.12 119 VAL A CA 1
ATOM 888 C C . VAL A 1 119 ? -0.288 -14.477 -17.969 1 93.12 119 VAL A C 1
ATOM 890 O O . VAL A 1 119 ? -0.313 -14.961 -19.109 1 93.12 119 VAL A O 1
ATOM 893 N N . PHE A 1 120 ? 0.814 -14.547 -17.234 1 92.69 120 PHE A N 1
ATOM 894 C CA . PHE A 1 120 ? 2.105 -14.922 -17.797 1 92.69 120 PHE A CA 1
ATOM 895 C C . PHE A 1 120 ? 2.477 -16.344 -17.406 1 92.69 120 PHE A C 1
ATOM 897 O O . PHE A 1 120 ? 3.344 -16.969 -18.031 1 92.69 120 PHE A O 1
ATOM 904 N N . GLY A 1 121 ? 1.784 -16.844 -16.438 1 91.69 121 GLY A N 1
ATOM 905 C CA . GLY A 1 121 ? 2.227 -18.125 -15.898 1 91.69 121 GLY A CA 1
ATOM 906 C C . GLY A 1 121 ? 3.648 -18.094 -15.367 1 91.69 121 GLY A C 1
ATOM 907 O O . GLY A 1 121 ? 4.309 -17.047 -15.422 1 91.69 121 GLY A O 1
ATOM 908 N N . VAL A 1 122 ? 4.02 -19.188 -14.688 1 91.44 122 VAL A N 1
ATOM 909 C CA . VAL A 1 122 ? 5.383 -19.375 -14.211 1 91.44 122 VAL A CA 1
ATOM 910 C C . VAL A 1 122 ? 5.91 -20.734 -14.672 1 91.44 122 VAL A C 1
ATOM 912 O O . VAL A 1 122 ? 5.711 -21.75 -13.992 1 91.44 122 VAL A O 1
ATOM 915 N N . ASP A 1 123 ? 6.688 -20.734 -15.766 1 86.44 123 ASP A N 1
ATOM 916 C CA . ASP A 1 123 ? 7.121 -21.969 -16.422 1 86.44 123 ASP A CA 1
ATOM 917 C C . ASP A 1 123 ? 8.023 -22.797 -15.5 1 86.44 123 ASP A C 1
ATOM 919 O O . ASP A 1 123 ? 7.879 -24.016 -15.414 1 86.44 123 ASP A O 1
ATOM 923 N N . GLY A 1 124 ? 8.883 -22.094 -14.867 1 83.25 124 GLY A N 1
ATOM 924 C CA . GLY A 1 124 ? 9.805 -22.781 -13.984 1 83.25 124 GLY A CA 1
ATOM 925 C C . GLY A 1 124 ? 9.109 -23.516 -12.852 1 83.25 124 GLY A C 1
ATOM 926 O O . GLY A 1 124 ? 9.641 -24.5 -12.32 1 83.25 124 GLY A O 1
ATOM 927 N N . LEU A 1 125 ? 7.867 -23.109 -12.602 1 86.62 125 LEU A N 1
ATOM 928 C CA . LEU A 1 125 ? 7.129 -23.688 -11.492 1 86.62 125 LEU A CA 1
ATOM 929 C C . LEU A 1 125 ? 5.926 -24.484 -11.992 1 86.62 125 LEU A C 1
ATOM 931 O O . LEU A 1 125 ? 5.148 -25.016 -11.188 1 86.62 125 LEU A O 1
ATOM 935 N N . GLN A 1 126 ? 5.762 -24.5 -13.281 1 85.12 126 GLN A N 1
ATOM 936 C CA . GLN A 1 126 ? 4.684 -25.234 -13.93 1 85.12 126 GLN A CA 1
ATOM 937 C C . GLN A 1 126 ? 3.32 -24.656 -13.57 1 85.12 126 GLN A C 1
ATOM 939 O O . GLN A 1 126 ? 2.348 -25.391 -13.398 1 85.12 126 GLN A O 1
ATOM 944 N N . TRP A 1 127 ? 3.285 -23.453 -13.281 1 90.12 127 TRP A N 1
ATOM 945 C CA . TRP A 1 127 ? 2.025 -22.734 -13.125 1 90.12 127 TRP A CA 1
ATOM 946 C C . TRP A 1 127 ? 1.51 -22.234 -14.477 1 90.12 127 TRP A C 1
ATOM 948 O O . TRP A 1 127 ? 2.115 -21.359 -15.094 1 90.12 127 TRP A O 1
ATOM 958 N N . SER A 1 128 ? 0.385 -22.719 -14.938 1 89.69 128 SER A N 1
ATOM 959 C CA . SER A 1 128 ? -0.109 -22.484 -16.281 1 89.69 128 SER A CA 1
ATOM 960 C C . SER A 1 128 ? -0.759 -21.109 -16.406 1 89.69 128 SER A C 1
ATOM 962 O O . SER A 1 128 ? -1.261 -20.562 -15.414 1 89.69 128 SER A O 1
ATOM 964 N N . LYS A 1 129 ? -0.739 -20.609 -17.641 1 91.19 129 LYS A N 1
ATOM 965 C CA . LYS A 1 129 ? -1.453 -19.375 -17.984 1 91.19 129 LYS A CA 1
ATOM 966 C C . LYS A 1 129 ? -2.955 -19.625 -18.078 1 91.19 129 LYS A C 1
ATOM 968 O O . LYS A 1 129 ? -3.385 -20.656 -18.609 1 91.19 129 LYS A O 1
ATOM 973 N N . LEU A 1 130 ? -3.676 -18.703 -17.594 1 91.38 130 LEU A N 1
ATOM 974 C CA . LEU A 1 130 ? -5.117 -18.922 -17.531 1 91.38 130 LEU A CA 1
ATOM 975 C C . LEU A 1 130 ? -5.863 -17.891 -18.359 1 91.38 130 LEU A C 1
ATOM 977 O O . LEU A 1 130 ? -7.023 -18.094 -18.719 1 91.38 130 LEU A O 1
ATOM 981 N N . CYS A 1 131 ? -5.16 -16.859 -18.672 1 92.12 131 CYS A N 1
ATOM 982 C CA . CYS A 1 131 ? -5.883 -15.758 -19.281 1 92.12 131 CYS A CA 1
ATOM 983 C C . CYS A 1 131 ? -6.055 -15.992 -20.781 1 92.12 131 CYS A C 1
ATOM 985 O O . CYS A 1 131 ? -6.82 -15.281 -21.438 1 92.12 131 CYS A O 1
ATOM 987 N N . ASN A 1 132 ? -5.379 -16.969 -21.266 1 89.25 132 ASN A N 1
ATOM 988 C CA . ASN A 1 132 ? -5.637 -17.375 -22.641 1 89.25 132 ASN A CA 1
ATOM 989 C C . ASN A 1 132 ? -6.953 -18.141 -22.766 1 89.25 132 ASN A C 1
ATOM 991 O O . ASN A 1 132 ? -7.559 -18.172 -23.828 1 89.25 132 ASN A O 1
ATOM 995 N N . ILE A 1 133 ? -7.375 -18.719 -21.719 1 88.5 133 ILE A N 1
ATOM 996 C CA . ILE A 1 133 ? -8.609 -19.5 -21.672 1 88.5 133 ILE A CA 1
ATOM 997 C C . ILE A 1 133 ? -9.766 -18.594 -21.219 1 88.5 133 ILE A C 1
ATOM 999 O O . ILE A 1 133 ? -10.805 -18.547 -21.875 1 88.5 133 ILE A O 1
ATOM 1003 N N . TYR A 1 134 ? -9.508 -17.812 -20.172 1 91.88 134 TYR A N 1
ATOM 1004 C CA . TYR A 1 134 ? -10.531 -16.938 -19.594 1 91.88 134 TYR A CA 1
ATOM 1005 C C . TYR A 1 134 ? -10.234 -15.484 -19.922 1 91.88 134 TYR A C 1
ATOM 1007 O O . TYR A 1 134 ? -10.055 -14.664 -19.016 1 91.88 134 TYR A O 1
ATOM 1015 N N . THR A 1 135 ? -10.312 -15.117 -21.141 1 92.19 135 THR A N 1
ATOM 1016 C CA . THR A 1 135 ? -9.898 -13.805 -21.609 1 92.19 135 THR A CA 1
ATOM 1017 C C . THR A 1 135 ? -10.828 -12.719 -21.078 1 92.19 135 THR A C 1
ATOM 1019 O O . THR A 1 135 ? -10.359 -11.68 -20.594 1 92.19 135 THR A O 1
ATOM 1022 N N . ARG A 1 136 ? -12.125 -12.891 -21.156 1 93.5 136 ARG A N 1
ATOM 1023 C CA . ARG A 1 136 ? -13.078 -11.891 -20.672 1 93.5 136 ARG A CA 1
ATOM 1024 C C . ARG A 1 136 ? -12.938 -11.664 -19.172 1 93.5 136 ARG A C 1
ATOM 1026 O O . ARG A 1 136 ? -13.008 -10.523 -18.703 1 93.5 136 ARG A O 1
ATOM 1033 N N . PHE A 1 137 ? -12.844 -12.727 -18.469 1 94.56 137 PHE A N 1
ATOM 1034 C CA . PHE A 1 137 ? -12.641 -12.625 -17.016 1 94.56 137 PHE A CA 1
ATOM 1035 C C . PHE A 1 137 ? -11.406 -11.789 -16.703 1 94.56 137 PHE A C 1
ATOM 1037 O O . PHE A 1 137 ? -11.461 -10.875 -15.875 1 94.56 137 PHE A O 1
ATOM 1044 N N . CYS A 1 138 ? -10.344 -12.055 -17.406 1 94.94 138 CYS A N 1
ATOM 1045 C CA . CYS A 1 138 ? -9.078 -11.375 -17.156 1 94.94 138 CYS A CA 1
ATOM 1046 C C . CYS A 1 138 ? -9.148 -9.914 -17.562 1 94.94 138 CYS A C 1
ATOM 1048 O O . CYS A 1 138 ? -8.531 -9.055 -16.938 1 94.94 138 CYS A O 1
ATOM 1050 N N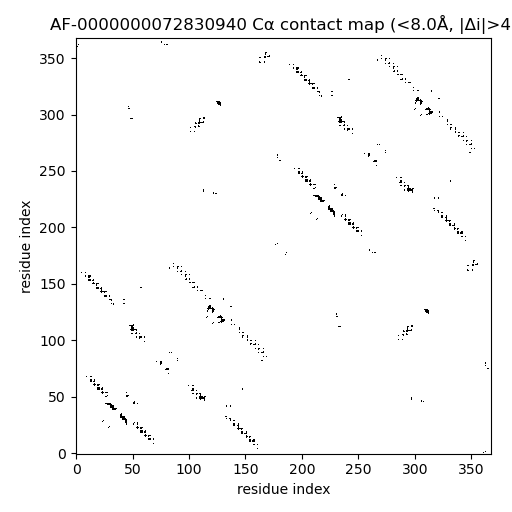 . GLU A 1 139 ? -9.883 -9.57 -18.594 1 95.12 139 GLU A N 1
ATOM 1051 C CA . GLU A 1 139 ? -10.062 -8.18 -19.016 1 95.12 139 GLU A CA 1
ATOM 1052 C C . GLU A 1 139 ? -10.828 -7.387 -17.953 1 95.12 139 GLU A C 1
ATOM 1054 O O . GLU A 1 139 ? -10.461 -6.254 -17.641 1 95.12 139 GLU A O 1
ATOM 1059 N N . GLN A 1 140 ? -11.82 -7.973 -17.469 1 95.81 140 GLN A N 1
ATOM 1060 C CA . GLN A 1 140 ? -12.594 -7.332 -16.406 1 95.81 140 GLN A CA 1
ATOM 1061 C C . GLN A 1 140 ? -11.75 -7.133 -15.148 1 95.81 140 GLN A C 1
ATOM 1063 O O . GLN A 1 140 ? -11.844 -6.098 -14.492 1 95.81 140 GLN A O 1
ATOM 1068 N N . VAL A 1 141 ? -10.984 -8.148 -14.844 1 96.62 141 VAL A N 1
ATOM 1069 C CA . VAL A 1 141 ? -10.094 -8.055 -13.695 1 96.62 141 VAL A CA 1
ATOM 1070 C C . VAL A 1 141 ? -9.117 -6.895 -13.891 1 96.62 141 VAL A C 1
ATOM 1072 O O . VAL A 1 141 ? -8.867 -6.121 -12.961 1 96.62 141 VAL A O 1
ATOM 1075 N N . ALA A 1 142 ? -8.562 -6.762 -15.109 1 96.06 142 ALA A N 1
ATOM 1076 C CA . ALA A 1 142 ? -7.652 -5.66 -15.414 1 96.06 142 ALA A CA 1
ATOM 1077 C C . ALA A 1 142 ? -8.336 -4.312 -15.211 1 96.06 142 ALA A C 1
ATOM 1079 O O . ALA A 1 142 ? -7.73 -3.379 -14.68 1 96.06 142 ALA A O 1
ATOM 1080 N N . GLY A 1 143 ? -9.508 -4.23 -15.672 1 96.94 143 GLY A N 1
ATOM 1081 C CA . GLY A 1 143 ? -10.289 -3.021 -15.438 1 96.94 143 GLY A CA 1
ATOM 1082 C C . GLY A 1 143 ? -10.484 -2.719 -13.961 1 96.94 143 GLY A C 1
ATOM 1083 O O . GLY A 1 143 ? -10.367 -1.566 -13.539 1 96.94 143 GLY A O 1
ATOM 1084 N N . GLY A 1 144 ? -10.836 -3.736 -13.188 1 97.81 144 GLY A N 1
ATOM 1085 C CA . GLY A 1 144 ? -10.977 -3.572 -11.75 1 97.81 144 GLY A CA 1
ATOM 1086 C C . GLY A 1 144 ? -9.695 -3.111 -11.078 1 97.81 144 GLY A C 1
ATOM 1087 O O . GLY A 1 144 ? -9.734 -2.275 -10.172 1 97.81 144 GLY A O 1
ATOM 1088 N N . MET A 1 145 ? -8.602 -3.633 -11.508 1 97.69 145 MET A N 1
ATOM 1089 C CA . MET A 1 145 ? -7.309 -3.252 -10.945 1 97.69 145 MET A CA 1
ATOM 1090 C C . MET A 1 145 ? -7.008 -1.783 -11.219 1 97.69 145 MET A C 1
ATOM 1092 O O . MET A 1 145 ? -6.516 -1.071 -10.336 1 97.69 145 MET A O 1
ATOM 1096 N N . LEU A 1 146 ? -7.234 -1.402 -12.414 1 97.69 146 LEU A N 1
ATOM 1097 C CA . LEU A 1 146 ? -7.023 -0.001 -12.758 1 97.69 146 LEU A CA 1
ATOM 1098 C C . LEU A 1 146 ? -7.887 0.908 -11.891 1 97.69 146 LEU A C 1
ATOM 1100 O O . LEU A 1 146 ? -7.422 1.945 -11.414 1 97.69 146 LEU A O 1
ATOM 1104 N N . CYS A 1 147 ? -9.094 0.463 -11.656 1 98.44 147 CYS A N 1
ATOM 1105 C CA . CYS A 1 147 ? -9.992 1.23 -10.797 1 98.44 147 CYS A CA 1
ATOM 1106 C C . CYS A 1 147 ? -9.492 1.232 -9.359 1 98.44 147 CYS A C 1
ATOM 1108 O O . CYS A 1 147 ? -9.586 2.25 -8.672 1 98.44 147 CYS A O 1
ATOM 1110 N N . GLY A 1 148 ? -9.039 0.125 -8.938 1 98.38 148 GLY A N 1
ATOM 1111 C CA . GLY A 1 148 ? -8.477 0.06 -7.594 1 98.38 148 GLY A CA 1
ATOM 1112 C C . GLY A 1 148 ? -7.289 0.978 -7.395 1 98.38 148 GLY A C 1
ATOM 1113 O O . GLY A 1 148 ? -7.18 1.654 -6.371 1 98.38 148 GLY A O 1
ATOM 1114 N N . LEU A 1 149 ? -6.414 1.002 -8.352 1 98.19 149 LEU A N 1
ATOM 1115 C CA . LEU A 1 149 ? -5.242 1.871 -8.297 1 98.19 149 LEU A CA 1
ATOM 1116 C C . LEU A 1 149 ? -5.656 3.34 -8.312 1 98.19 149 LEU A C 1
ATOM 1118 O O . LEU A 1 149 ? -5.141 4.141 -7.535 1 98.19 149 LEU A O 1
ATOM 1122 N N . ALA A 1 150 ? -6.555 3.635 -9.148 1 98.25 150 ALA A N 1
ATOM 1123 C CA . ALA A 1 150 ? -7.059 5 -9.219 1 98.25 150 ALA A CA 1
ATOM 1124 C C . ALA A 1 150 ? -7.723 5.414 -7.91 1 98.25 150 ALA A C 1
ATOM 1126 O O . ALA A 1 150 ? -7.551 6.547 -7.449 1 98.25 150 ALA A O 1
ATOM 1127 N N . ALA A 1 151 ? -8.492 4.516 -7.367 1 98.38 151 ALA A N 1
ATOM 1128 C CA . ALA A 1 151 ? -9.109 4.789 -6.074 1 98.38 151 ALA A CA 1
ATOM 1129 C C . ALA A 1 151 ? -8.062 5.078 -5.008 1 98.38 151 ALA A C 1
ATOM 1131 O O . ALA A 1 151 ? -8.219 6 -4.203 1 98.38 151 ALA A O 1
ATOM 1132 N N . SER A 1 152 ? -7.008 4.301 -4.996 1 98.19 152 SER A N 1
ATOM 1133 C CA . SER A 1 152 ? -5.945 4.484 -4.02 1 98.19 152 SER A CA 1
ATOM 1134 C C . SER A 1 152 ? -5.289 5.855 -4.168 1 98.19 152 SER A C 1
ATOM 1136 O O . SER A 1 152 ? -4.965 6.508 -3.17 1 98.19 152 SER A O 1
ATOM 1138 N N . LEU A 1 153 ? -5.137 6.273 -5.359 1 96.81 153 LEU A N 1
ATOM 1139 C CA . LEU A 1 153 ? -4.559 7.59 -5.602 1 96.81 153 LEU A CA 1
ATOM 1140 C C . LEU A 1 153 ? -5.477 8.695 -5.082 1 96.81 153 LEU A C 1
ATOM 1142 O O . LEU A 1 153 ? -5.02 9.625 -4.418 1 96.81 153 LEU A O 1
ATOM 1146 N N . ALA A 1 154 ? -6.715 8.531 -5.383 1 97.5 154 ALA A N 1
ATOM 1147 C CA . ALA A 1 154 ? -7.691 9.5 -4.891 1 97.5 154 ALA A CA 1
ATOM 1148 C C . ALA A 1 154 ? -7.715 9.523 -3.365 1 97.5 154 ALA A C 1
ATOM 1150 O O . ALA A 1 154 ? -7.762 10.594 -2.756 1 97.5 154 ALA A O 1
ATOM 1151 N N . MET A 1 155 ? -7.629 8.391 -2.793 1 97.62 155 MET A N 1
ATOM 1152 C CA . MET A 1 155 ? -7.676 8.289 -1.337 1 97.62 155 MET A CA 1
ATOM 1153 C C . MET A 1 155 ? -6.402 8.859 -0.713 1 97.62 155 MET A C 1
ATOM 1155 O O . MET A 1 155 ? -6.434 9.383 0.399 1 97.62 155 MET A O 1
ATOM 1159 N N . ALA A 1 156 ? -5.32 8.711 -1.412 1 96.94 156 ALA A N 1
ATOM 1160 C CA . ALA A 1 156 ? -4.086 9.312 -0.912 1 96.94 156 ALA A CA 1
ATOM 1161 C C . ALA A 1 156 ? -4.219 10.828 -0.796 1 96.94 156 ALA A C 1
ATOM 1163 O O . ALA A 1 156 ? -3.717 11.43 0.156 1 96.94 156 ALA A O 1
ATOM 1164 N N . VAL A 1 157 ? -4.902 11.43 -1.721 1 95.94 157 VAL A N 1
ATOM 1165 C CA . VAL A 1 157 ? -5.133 12.867 -1.67 1 95.94 157 VAL A CA 1
ATOM 1166 C C . VAL A 1 157 ? -6.059 13.203 -0.501 1 95.94 157 VAL A C 1
ATOM 1168 O O . VAL A 1 157 ? -5.828 14.18 0.219 1 95.94 157 VAL A O 1
ATOM 1171 N N . VAL A 1 158 ? -7.055 12.352 -0.334 1 94.75 158 VAL A N 1
ATOM 1172 C CA . VAL A 1 158 ? -7.961 12.547 0.793 1 94.75 158 VAL A CA 1
ATOM 1173 C C . VAL A 1 158 ? -7.18 12.492 2.102 1 94.75 158 VAL A C 1
ATOM 1175 O O . VAL A 1 158 ? -7.391 13.32 2.996 1 94.75 158 VAL A O 1
ATOM 1178 N N . SER A 1 159 ? -6.281 11.531 2.178 1 94.5 159 SER A N 1
ATOM 1179 C CA . SER A 1 159 ? -5.473 11.383 3.383 1 94.5 159 SER A CA 1
ATOM 1180 C C . SER A 1 159 ? -4.582 12.602 3.602 1 94.5 159 SER A C 1
ATOM 1182 O O . SER A 1 159 ? -4.344 13.008 4.742 1 94.5 159 SER A O 1
ATOM 1184 N N . ALA A 1 160 ? -4.125 13.164 2.521 1 92.38 160 ALA A N 1
ATOM 1185 C CA . ALA A 1 160 ? -3.322 14.375 2.645 1 92.38 160 ALA A CA 1
ATOM 1186 C C . ALA A 1 160 ? -4.168 15.547 3.15 1 92.38 160 ALA A C 1
ATOM 1188 O O . ALA A 1 160 ? -3.693 16.359 3.941 1 92.38 160 ALA A O 1
ATOM 1189 N N . VAL A 1 161 ? -5.344 15.625 2.705 1 90.06 161 VAL A N 1
ATOM 1190 C CA . VAL A 1 161 ? -6.254 16.672 3.158 1 90.06 161 VAL A CA 1
ATOM 1191 C C . VAL A 1 161 ? -6.555 16.484 4.645 1 90.06 161 VAL A C 1
ATOM 1193 O O . VAL A 1 161 ? -6.562 17.453 5.406 1 90.06 161 VAL A O 1
ATOM 1196 N N . SER A 1 162 ? -6.789 15.273 5.012 1 89.62 162 SER A N 1
ATOM 1197 C CA . SER A 1 162 ? -7.016 14.984 6.426 1 89.62 162 SER A CA 1
ATOM 1198 C C . SER A 1 162 ? -5.797 15.352 7.266 1 89.62 162 SER A C 1
ATOM 1200 O O . SER A 1 162 ? -5.934 15.82 8.398 1 89.62 162 SER A O 1
ATOM 1202 N N . ALA A 1 163 ? -4.66 15.07 6.762 1 89.75 163 ALA A N 1
ATOM 1203 C CA . ALA A 1 163 ? -3.434 15.445 7.457 1 89.75 163 ALA A CA 1
ATOM 1204 C C . ALA A 1 163 ? -3.324 16.969 7.602 1 89.75 163 ALA A C 1
ATOM 1206 O O . ALA A 1 163 ? -2.924 17.469 8.656 1 89.75 163 ALA A O 1
ATOM 1207 N N . HIS A 1 164 ? -3.645 17.625 6.535 1 87.31 164 HIS A N 1
ATOM 1208 C CA . HIS A 1 164 ? -3.627 19.078 6.582 1 87.31 164 HIS A CA 1
ATOM 1209 C C . HIS A 1 164 ? -4.547 19.609 7.68 1 87.31 164 HIS A C 1
ATOM 1211 O O . HIS A 1 164 ? -4.164 20.5 8.438 1 87.31 164 HIS A O 1
ATOM 1217 N N . HIS A 1 165 ? -5.703 19.016 7.762 1 84.38 165 HIS A N 1
ATOM 1218 C CA . HIS A 1 165 ? -6.656 19.438 8.781 1 84.38 165 HIS A CA 1
ATOM 1219 C C . HIS A 1 165 ? -6.148 19.109 10.18 1 84.38 165 HIS A C 1
ATOM 1221 O O . HIS A 1 165 ? -6.32 19.906 11.109 1 84.38 165 HIS A O 1
ATOM 1227 N N . LEU A 1 166 ? -5.59 18.016 10.328 1 85.19 166 LEU A N 1
ATOM 1228 C CA . LEU A 1 166 ? -5.105 17.562 11.625 1 85.19 166 LEU A CA 1
ATOM 1229 C C . LEU A 1 166 ? -3.938 18.422 12.109 1 85.19 166 LEU A C 1
ATOM 1231 O O . LEU A 1 166 ? -3.947 18.906 13.234 1 85.19 166 LEU A O 1
ATOM 1235 N N . PHE A 1 167 ? -2.971 18.719 11.297 1 84.56 167 PHE A N 1
ATOM 1236 C CA . PHE A 1 167 ? -1.719 19.312 11.766 1 84.56 167 PHE A CA 1
ATOM 1237 C C . PHE A 1 167 ? -1.802 20.828 11.773 1 84.56 167 PHE A C 1
ATOM 1239 O O . PHE A 1 167 ? -0.964 21.5 12.391 1 84.56 167 PHE A O 1
ATOM 1246 N N . ARG A 1 168 ? -2.773 21.281 11.141 1 77.56 168 ARG A N 1
ATOM 1247 C CA . ARG A 1 168 ? -3.016 22.703 11.273 1 77.56 168 ARG A CA 1
ATOM 1248 C C . ARG A 1 168 ? -3.477 23.062 12.68 1 77.56 168 ARG A C 1
ATOM 1250 O O . ARG A 1 168 ? -3.371 24.219 13.109 1 77.56 168 ARG A O 1
ATOM 1257 N N . LEU A 1 169 ? -3.998 22.109 13.352 1 75.69 169 LEU A N 1
ATOM 1258 C CA . LEU A 1 169 ? -4.473 22.328 14.719 1 75.69 169 LEU A CA 1
ATOM 1259 C C . LEU A 1 169 ? -3.305 22.406 15.695 1 75.69 169 LEU A C 1
ATOM 1261 O O . LEU A 1 169 ? -3.488 22.781 16.859 1 75.69 169 LEU A O 1
ATOM 1265 N N . TYR A 1 170 ? -2.135 22.016 15.242 1 71.38 170 TYR A N 1
ATOM 1266 C CA . TYR A 1 170 ? -0.954 22.062 16.094 1 71.38 170 TYR A CA 1
ATOM 1267 C C . TYR A 1 170 ? -0.144 23.328 15.836 1 71.38 170 TYR A C 1
ATOM 1269 O O . TYR A 1 170 ? 0.395 23.516 14.742 1 71.38 170 TYR A O 1
ATOM 1277 N N . PRO A 1 171 ? -0.297 24.344 16.781 1 62.41 171 PRO A N 1
ATOM 1278 C CA . PRO A 1 171 ? 0.358 25.656 16.609 1 62.41 171 PRO A CA 1
ATOM 1279 C C . PRO A 1 171 ? 1.858 25.531 16.359 1 62.41 171 PRO A C 1
ATOM 1281 O O . PRO A 1 171 ? 2.486 24.562 16.797 1 62.41 171 PRO A O 1
ATOM 1284 N N . CYS A 1 172 ? 2.35 26.188 15.367 1 53.94 172 CYS A N 1
ATOM 1285 C CA . CYS A 1 172 ? 3.756 26.312 15 1 53.94 172 CYS A CA 1
ATOM 1286 C C . CYS A 1 172 ? 4.566 26.891 16.156 1 53.94 172 CYS A C 1
ATOM 1288 O O . CYS A 1 172 ? 4.281 27.984 16.641 1 53.94 172 CYS A O 1
ATOM 1290 N N . SER A 1 173 ? 4.645 26.219 17.266 1 50.19 173 SER A N 1
ATOM 1291 C CA . SER A 1 173 ? 5.5 26.906 18.234 1 50.19 173 SER A CA 1
ATOM 1292 C C . SER A 1 173 ? 6.91 27.078 17.688 1 50.19 173 SER A C 1
ATOM 1294 O O . SER A 1 173 ? 7.641 26.109 17.516 1 50.19 173 SER A O 1
ATOM 1296 N N . VAL A 1 174 ? 6.965 27.797 16.641 1 44.25 174 VAL A N 1
ATOM 1297 C CA . VAL A 1 174 ? 8.297 28.141 16.141 1 44.25 174 VAL A CA 1
ATOM 1298 C C . VAL A 1 174 ? 9.172 28.625 17.297 1 44.25 174 VAL A C 1
ATOM 1300 O O . VAL A 1 174 ? 9.141 29.797 17.656 1 44.25 174 VAL A O 1
ATOM 1303 N N . LYS A 1 175 ? 9.047 28.141 18.516 1 45.72 175 LYS A N 1
ATOM 1304 C CA . LYS A 1 175 ? 10.125 28.641 19.359 1 45.72 175 LYS A CA 1
ATOM 1305 C C . LYS A 1 175 ? 11.492 28.344 18.734 1 45.72 175 LYS A C 1
ATOM 1307 O O . LYS A 1 175 ? 11.711 27.25 18.219 1 45.72 175 LYS A O 1
ATOM 1312 N N . ALA A 1 176 ? 12.266 29.312 18.484 1 41.22 176 ALA A N 1
ATOM 1313 C CA . ALA A 1 176 ? 13.664 29.469 18.078 1 41.22 176 ALA A CA 1
ATOM 1314 C C . ALA A 1 176 ? 14.547 28.406 18.75 1 41.22 176 ALA A C 1
ATOM 1316 O O . ALA A 1 176 ? 15.133 28.672 19.797 1 41.22 176 ALA A O 1
ATOM 1317 N N . ALA A 1 177 ? 14.164 27.297 19.062 1 39.47 177 ALA A N 1
ATOM 1318 C CA . ALA A 1 177 ? 15.172 26.562 19.828 1 39.47 177 ALA A CA 1
ATOM 1319 C C . ALA A 1 177 ? 16.406 26.297 18.984 1 39.47 177 ALA A C 1
ATOM 1321 O O . ALA A 1 177 ? 16.312 26 17.797 1 39.47 177 ALA A O 1
ATOM 1322 N N . ARG A 1 178 ? 17.531 26.859 19.344 1 36.97 178 ARG A N 1
ATOM 1323 C CA . ARG A 1 178 ? 18.922 26.703 18.938 1 36.97 178 ARG A CA 1
ATOM 1324 C C . ARG A 1 178 ? 19.266 25.234 18.719 1 36.97 178 ARG A C 1
ATOM 1326 O O . ARG A 1 178 ? 19.062 24.406 19.609 1 36.97 178 ARG A O 1
ATOM 1333 N N . TRP A 1 179 ? 19.203 24.812 17.625 1 38 179 TRP A N 1
ATOM 1334 C CA . TRP A 1 179 ? 19.625 23.5 17.141 1 38 179 TRP A CA 1
ATOM 1335 C C . TRP A 1 179 ? 20.969 23.109 17.75 1 38 179 TRP A C 1
ATOM 1337 O O . TRP A 1 179 ? 22 23.703 17.422 1 38 179 TRP A O 1
ATOM 1347 N N . ARG A 1 180 ? 21.125 23.062 19.094 1 38.38 180 ARG A N 1
ATOM 1348 C CA . ARG A 1 180 ? 22.422 22.5 19.484 1 38.38 180 ARG A CA 1
ATOM 1349 C C . ARG A 1 180 ? 22.484 21.016 19.125 1 38.38 180 ARG A C 1
ATOM 1351 O O . ARG A 1 180 ? 21.75 20.203 19.672 1 38.38 180 ARG A O 1
ATOM 1358 N N . TRP A 1 181 ? 22.703 20.844 18.016 1 36.53 181 TRP A N 1
ATOM 1359 C CA . TRP A 1 181 ? 22.938 19.469 17.578 1 36.53 181 TRP A CA 1
ATOM 1360 C C . TRP A 1 181 ? 23.672 18.672 18.641 1 36.53 181 TRP A C 1
ATOM 1362 O O . TRP A 1 181 ? 23.328 17.516 18.906 1 36.53 181 TRP A O 1
ATOM 1372 N N . LEU A 1 182 ? 24.969 18.938 18.75 1 34.06 182 LEU A N 1
ATOM 1373 C CA . LEU A 1 182 ? 25.938 18.172 19.547 1 34.06 182 LEU A CA 1
ATOM 1374 C C . LEU A 1 182 ? 25.766 18.469 21.031 1 34.06 182 LEU A C 1
ATOM 1376 O O . LEU A 1 182 ? 25.625 19.625 21.438 1 34.06 182 LEU A O 1
ATOM 1380 N N . PRO A 1 183 ? 25.203 17.531 21.734 1 35.38 183 PRO A N 1
ATOM 1381 C CA . PRO A 1 183 ? 25.406 17.734 23.172 1 35.38 183 PRO A CA 1
ATOM 1382 C C . PRO A 1 183 ? 26.828 18.188 23.516 1 35.38 183 PRO A C 1
ATOM 1384 O O . PRO A 1 183 ? 27.172 18.344 24.688 1 35.38 183 PRO A O 1
ATOM 1387 N N . PHE A 1 184 ? 27.875 18.094 22.594 1 28.12 184 PHE A N 1
ATOM 1388 C CA . PHE A 1 184 ? 29.078 18.656 23.219 1 28.12 184 PHE A CA 1
ATOM 1389 C C . PHE A 1 184 ? 29.062 20.188 23.109 1 28.12 184 PHE A C 1
ATOM 1391 O O . PHE A 1 184 ? 28.562 20.734 22.141 1 28.12 184 PHE A O 1
ATOM 1398 N N . MET B 1 1 ? 10.359 20.656 21.422 1 56.66 1 MET B N 1
ATOM 1399 C CA . MET B 1 1 ? 9.516 19.75 20.656 1 56.66 1 MET B CA 1
ATOM 1400 C C . MET B 1 1 ? 10.148 19.438 19.297 1 56.66 1 MET B C 1
ATOM 1402 O O . MET B 1 1 ? 10.281 18.266 18.922 1 56.66 1 MET B O 1
ATOM 1406 N N . GLU B 1 2 ? 10.844 20.344 18.719 1 66.12 2 GLU B N 1
ATOM 1407 C CA . GLU B 1 2 ? 11.414 20.172 17.375 1 66.12 2 GLU B CA 1
ATOM 1408 C C . GLU B 1 2 ? 12.633 19.266 17.406 1 66.12 2 GLU B C 1
ATOM 1410 O O . GLU B 1 2 ? 12.781 18.375 16.562 1 66.12 2 GLU B O 1
ATOM 1415 N N . SER B 1 3 ? 13.422 19.422 18.469 1 71.75 3 SER B N 1
ATOM 1416 C CA . SER B 1 3 ? 14.617 18.578 18.547 1 71.75 3 SER B CA 1
ATOM 1417 C C . SER B 1 3 ? 14.242 17.109 18.75 1 71.75 3 SER B C 1
ATOM 1419 O O . SER B 1 3 ? 14.891 16.219 18.203 1 71.75 3 SER B O 1
ATOM 1421 N N . ARG B 1 4 ? 13.266 16.906 19.594 1 77.62 4 ARG B N 1
ATOM 1422 C CA . ARG B 1 4 ? 12.805 15.539 19.828 1 77.62 4 ARG B CA 1
ATOM 1423 C C . ARG B 1 4 ? 12.227 14.922 18.547 1 77.62 4 ARG B C 1
ATOM 1425 O O . ARG B 1 4 ? 12.445 13.742 18.281 1 77.62 4 ARG B O 1
ATOM 1432 N N . LEU B 1 5 ? 11.578 15.727 17.734 1 76.12 5 LEU B N 1
ATOM 1433 C CA . LEU B 1 5 ? 10.977 15.25 16.5 1 76.12 5 LEU B CA 1
ATOM 1434 C C . LEU B 1 5 ? 12.047 14.906 15.469 1 76.12 5 LEU B C 1
ATOM 1436 O O . LEU B 1 5 ? 11.922 13.914 14.742 1 76.12 5 LEU B O 1
ATOM 1440 N N . MET B 1 6 ? 13.078 15.617 15.594 1 77.06 6 MET B N 1
ATOM 1441 C CA . MET B 1 6 ? 14.172 15.352 14.664 1 77.06 6 MET B CA 1
ATOM 1442 C C . MET B 1 6 ? 14.898 14.062 15.031 1 77.06 6 MET B C 1
ATOM 1444 O O . MET B 1 6 ? 15.266 13.281 14.156 1 77.06 6 MET B O 1
ATOM 1448 N N . LYS B 1 7 ? 15.156 13.977 16.297 1 81.81 7 LYS B N 1
ATOM 1449 C CA . LYS B 1 7 ? 15.781 12.734 16.766 1 81.81 7 LYS B CA 1
ATOM 1450 C C . LYS B 1 7 ? 14.906 11.531 16.453 1 81.81 7 LYS B C 1
ATOM 1452 O O . LYS B 1 7 ? 15.406 10.484 16.016 1 81.81 7 LYS B O 1
ATOM 1457 N N . ALA B 1 8 ? 13.609 11.727 16.688 1 85.38 8 ALA B N 1
ATOM 1458 C CA . ALA B 1 8 ? 12.672 10.641 16.406 1 85.38 8 ALA B CA 1
ATOM 1459 C C . ALA B 1 8 ? 12.656 10.297 14.922 1 85.38 8 ALA B C 1
ATOM 1461 O O . ALA B 1 8 ? 12.617 9.117 14.555 1 85.38 8 ALA B O 1
ATOM 1462 N N . GLU B 1 9 ? 12.711 11.258 14.148 1 87.44 9 GLU B N 1
ATOM 1463 C CA . GLU B 1 9 ? 12.75 11.031 12.703 1 87.44 9 GLU B CA 1
ATOM 1464 C C . GLU B 1 9 ? 14.008 10.273 12.297 1 87.44 9 GLU B C 1
ATOM 1466 O O . GLU B 1 9 ? 13.961 9.383 11.445 1 87.44 9 GLU B O 1
ATOM 1471 N N . GLY B 1 10 ? 15.125 10.656 12.875 1 88.56 10 GLY B N 1
ATOM 1472 C CA . GLY B 1 10 ? 16.375 9.961 12.602 1 88.56 10 GLY B CA 1
ATOM 1473 C C . GLY B 1 10 ? 16.344 8.5 12.984 1 88.56 10 GLY B C 1
ATOM 1474 O O . GLY B 1 10 ? 16.781 7.637 12.219 1 88.56 10 GLY B O 1
ATOM 1475 N N . VAL B 1 11 ? 15.812 8.266 14.102 1 92.69 11 VAL B N 1
ATOM 1476 C CA . VAL B 1 11 ? 15.727 6.895 14.602 1 92.69 11 VAL B CA 1
ATOM 1477 C C . VAL B 1 11 ? 14.797 6.078 13.703 1 92.69 11 VAL B C 1
ATOM 1479 O O . VAL B 1 11 ? 15.102 4.93 13.375 1 92.69 11 VAL B O 1
ATOM 1482 N N . LEU B 1 12 ? 13.734 6.711 13.312 1 94.88 12 LEU B N 1
ATOM 1483 C CA . LEU B 1 12 ? 12.773 6.016 12.461 1 94.88 12 LEU B CA 1
ATOM 1484 C C . LEU B 1 12 ? 13.375 5.707 11.094 1 94.88 12 LEU B C 1
ATOM 1486 O O . LEU B 1 12 ? 13.156 4.625 10.547 1 94.88 12 LEU B O 1
ATOM 1490 N N . ARG B 1 13 ? 14.133 6.574 10.609 1 96.06 13 ARG B N 1
ATOM 1491 C CA . ARG B 1 13 ? 14.766 6.359 9.312 1 96.06 13 ARG B CA 1
ATOM 1492 C C . ARG B 1 13 ? 15.836 5.277 9.398 1 96.06 13 ARG B C 1
ATOM 1494 O O . ARG B 1 13 ? 16 4.48 8.477 1 96.06 13 ARG B O 1
ATOM 1501 N N . MET B 1 14 ? 16.516 5.246 10.461 1 96.69 14 MET B N 1
ATOM 1502 C CA . MET B 1 14 ? 17.516 4.191 10.656 1 96.69 14 MET B CA 1
ATOM 1503 C C . MET B 1 14 ? 16.844 2.826 10.766 1 96.69 14 MET B C 1
ATOM 1505 O O . MET B 1 14 ? 17.312 1.844 10.203 1 96.69 14 MET B O 1
ATOM 1509 N N . LEU B 1 15 ? 15.773 2.85 11.492 1 97.88 15 LEU B N 1
ATOM 1510 C CA . LEU B 1 15 ? 15 1.617 11.641 1 97.88 15 LEU B CA 1
ATOM 1511 C C . LEU B 1 15 ? 14.461 1.149 10.297 1 97.88 15 LEU B C 1
ATOM 1513 O O . LEU B 1 15 ? 14.555 -0.036 9.961 1 97.88 15 LEU B O 1
ATOM 1517 N N . SER B 1 16 ? 13.883 2.08 9.508 1 98.12 16 SER B N 1
ATOM 1518 C CA . SER B 1 16 ? 13.367 1.751 8.188 1 98.12 16 SER B CA 1
ATOM 1519 C C . SER B 1 16 ? 14.477 1.234 7.273 1 98.12 16 SER B C 1
ATOM 1521 O O . SER B 1 16 ? 14.266 0.286 6.512 1 98.12 16 SER B O 1
ATOM 1523 N N . LEU B 1 17 ? 15.602 1.788 7.391 1 98.19 17 LEU B N 1
ATOM 1524 C CA . LEU B 1 17 ? 16.75 1.351 6.609 1 98.19 17 LEU B CA 1
ATOM 1525 C C . LEU B 1 17 ? 17.156 -0.077 6.973 1 98.19 17 LEU B C 1
ATOM 1527 O O . LEU B 1 17 ? 17.312 -0.925 6.09 1 98.19 17 LEU B O 1
ATOM 1531 N N . ALA B 1 18 ? 17.281 -0.295 8.242 1 98.62 18 ALA B N 1
ATOM 1532 C CA . ALA B 1 18 ? 17.688 -1.615 8.711 1 98.62 18 ALA B CA 1
ATOM 1533 C C . ALA B 1 18 ? 16.672 -2.682 8.312 1 98.62 18 ALA B C 1
ATOM 1535 O O . ALA B 1 18 ? 17.047 -3.746 7.812 1 98.62 18 ALA B O 1
ATOM 1536 N N . LEU B 1 19 ? 15.422 -2.393 8.461 1 98.69 19 LEU B N 1
ATOM 1537 C CA . LEU B 1 19 ? 14.359 -3.355 8.164 1 98.69 19 LEU B CA 1
ATOM 1538 C C . LEU B 1 19 ? 14.25 -3.6 6.668 1 98.69 19 LEU B C 1
ATOM 1540 O O . LEU B 1 19 ? 14.117 -4.746 6.227 1 98.69 19 LEU B O 1
ATOM 1544 N N . ALA B 1 20 ? 14.305 -2.508 5.895 1 98.75 20 ALA B N 1
ATOM 1545 C CA . ALA B 1 20 ? 14.211 -2.65 4.441 1 98.75 20 ALA B CA 1
ATOM 1546 C C . ALA B 1 20 ? 15.414 -3.412 3.893 1 98.75 20 ALA B C 1
ATOM 1548 O O . ALA B 1 20 ? 15.273 -4.262 3.01 1 98.75 20 ALA B O 1
ATOM 1549 N N . ALA B 1 21 ? 16.578 -3.139 4.414 1 98.56 21 ALA B N 1
ATOM 1550 C CA . ALA B 1 21 ? 17.781 -3.854 3.996 1 98.56 21 ALA B CA 1
ATOM 1551 C C . ALA B 1 21 ? 17.688 -5.332 4.355 1 98.56 21 ALA B C 1
ATOM 1553 O O . ALA B 1 21 ? 18.031 -6.199 3.551 1 98.56 21 ALA B O 1
ATOM 1554 N N . THR B 1 22 ? 17.25 -5.566 5.555 1 98.56 22 THR B N 1
ATOM 1555 C CA . THR B 1 22 ? 17.109 -6.949 5.988 1 98.56 22 THR B CA 1
ATOM 1556 C C . THR B 1 22 ? 16.109 -7.695 5.102 1 98.56 22 THR B C 1
ATOM 1558 O O . THR B 1 22 ? 16.375 -8.836 4.699 1 98.56 22 THR B O 1
ATOM 1561 N N . ALA B 1 23 ? 15.031 -7.07 4.781 1 98.5 23 ALA B N 1
ATOM 1562 C CA . ALA B 1 23 ? 14.039 -7.684 3.896 1 98.5 23 ALA B CA 1
ATOM 1563 C C . ALA B 1 23 ? 14.648 -8.008 2.533 1 98.5 23 ALA B C 1
ATOM 1565 O O . ALA B 1 23 ? 14.484 -9.109 2.018 1 98.5 23 ALA B O 1
ATOM 1566 N N . ALA B 1 24 ? 15.352 -7.039 1.962 1 98.38 24 ALA B N 1
ATOM 1567 C CA . ALA B 1 24 ? 15.977 -7.223 0.657 1 98.38 24 ALA B CA 1
ATOM 1568 C C . ALA B 1 24 ? 17 -8.352 0.698 1 98.38 24 ALA B C 1
ATOM 1570 O O . ALA B 1 24 ? 17.078 -9.172 -0.218 1 98.38 24 ALA B O 1
ATOM 1571 N N . LEU B 1 25 ? 17.75 -8.406 1.729 1 98 25 LEU B N 1
ATOM 1572 C CA . LEU B 1 25 ? 18.797 -9.406 1.851 1 98 25 LEU B CA 1
ATOM 1573 C C . LEU B 1 25 ? 18.219 -10.789 2.082 1 98 25 LEU B C 1
ATOM 1575 O O . LEU B 1 25 ? 18.625 -11.758 1.448 1 98 25 LEU B O 1
ATOM 1579 N N . LEU B 1 26 ? 17.234 -10.906 2.959 1 97.5 26 LEU B N 1
ATOM 1580 C CA . LEU B 1 26 ? 16.641 -12.195 3.271 1 97.5 26 LEU B CA 1
ATOM 1581 C C . LEU B 1 26 ? 15.969 -12.797 2.039 1 97.5 26 LEU B C 1
ATOM 1583 O O . LEU B 1 26 ? 16.078 -14 1.789 1 97.5 26 LEU B O 1
ATOM 1587 N N . VAL B 1 27 ? 15.328 -11.977 1.264 1 97.31 27 VAL B N 1
ATOM 1588 C CA . VAL B 1 27 ? 14.594 -12.477 0.103 1 97.31 27 VAL B CA 1
ATOM 1589 C C . VAL B 1 27 ? 15.523 -12.539 -1.106 1 97.31 27 VAL B C 1
ATOM 1591 O O . VAL B 1 27 ? 15.539 -13.531 -1.836 1 97.31 27 VAL B O 1
ATOM 1594 N N . GLY B 1 28 ? 16.312 -11.57 -1.312 1 96.06 28 GLY B N 1
ATOM 1595 C CA . GLY B 1 28 ? 17.125 -11.43 -2.51 1 96.06 28 GLY B CA 1
ATOM 1596 C C . GLY B 1 28 ? 18.312 -12.383 -2.551 1 96.06 28 GLY B C 1
ATOM 1597 O O . GLY B 1 28 ? 18.719 -12.82 -3.625 1 96.06 28 GLY B O 1
ATOM 1598 N N . LEU B 1 29 ? 18.875 -12.625 -1.432 1 94.44 29 LEU B N 1
ATOM 1599 C CA . LEU B 1 29 ? 20.047 -13.477 -1.404 1 94.44 29 LEU B CA 1
ATOM 1600 C C . LEU B 1 29 ? 19.672 -14.914 -1.069 1 94.44 29 LEU B C 1
ATOM 1602 O O . LEU B 1 29 ? 20.531 -15.797 -1.047 1 94.44 29 LEU B O 1
ATOM 1606 N N . ASP B 1 30 ? 18.438 -15.102 -0.837 1 92.38 30 ASP B N 1
ATOM 1607 C CA . ASP B 1 30 ? 17.953 -16.438 -0.482 1 92.38 30 ASP B CA 1
ATOM 1608 C C . ASP B 1 30 ? 17.953 -17.359 -1.695 1 92.38 30 ASP B C 1
ATOM 1610 O O . ASP B 1 30 ? 17.469 -17 -2.768 1 92.38 30 ASP B O 1
ATOM 1614 N N . THR B 1 31 ? 18.672 -18.469 -1.577 1 92.31 31 THR B N 1
ATOM 1615 C CA . THR B 1 31 ? 18.672 -19.484 -2.611 1 92.31 31 THR B CA 1
ATOM 1616 C C . THR B 1 31 ? 18.625 -20.891 -1.991 1 92.31 31 THR B C 1
ATOM 1618 O O . THR B 1 31 ? 19.125 -21.094 -0.883 1 92.31 31 THR B O 1
ATOM 1621 N N . GLN B 1 32 ? 17.875 -21.719 -2.58 1 91.56 32 GLN B N 1
ATOM 1622 C CA . GLN B 1 32 ? 17.812 -23.109 -2.158 1 91.56 32 GLN B CA 1
ATOM 1623 C C . GLN B 1 32 ? 17.766 -24.047 -3.363 1 91.56 32 GLN B C 1
ATOM 1625 O O . GLN B 1 32 ? 16.891 -23.906 -4.227 1 91.56 32 GLN B O 1
ATOM 1630 N N . THR B 1 33 ? 18.781 -24.984 -3.414 1 89.88 33 THR B N 1
ATOM 1631 C CA . THR B 1 33 ? 18.844 -25.969 -4.488 1 89.88 33 THR B CA 1
ATOM 1632 C C . THR B 1 33 ? 18.328 -27.328 -4.012 1 89.88 33 THR B C 1
ATOM 1634 O O . THR B 1 33 ? 18.656 -27.766 -2.912 1 89.88 33 THR B O 1
ATOM 1637 N N . LYS B 1 34 ? 17.328 -27.797 -4.691 1 86.88 34 LYS B N 1
ATOM 1638 C CA . LYS B 1 34 ? 16.797 -29.125 -4.367 1 86.88 34 LYS B CA 1
ATOM 1639 C C . LYS B 1 34 ? 16.75 -30.016 -5.609 1 86.88 34 LYS B C 1
ATOM 1641 O O . LYS B 1 34 ? 16.594 -29.516 -6.727 1 86.88 34 LYS B O 1
ATOM 1646 N N . THR B 1 35 ? 17.078 -31.281 -5.469 1 78.38 35 THR B N 1
ATOM 1647 C CA . THR B 1 35 ? 16.953 -32.25 -6.543 1 78.38 35 THR B CA 1
ATOM 1648 C C . THR B 1 35 ? 15.555 -32.844 -6.57 1 78.38 35 THR B C 1
ATOM 1650 O O . THR B 1 35 ? 15.164 -33.562 -5.652 1 78.38 35 THR B O 1
ATOM 1653 N N . VAL B 1 36 ? 14.781 -32.188 -7.461 1 68.38 36 VAL B N 1
ATOM 1654 C CA . VAL B 1 36 ? 13.438 -32.719 -7.609 1 68.38 36 VAL B CA 1
ATOM 1655 C C . VAL B 1 36 ? 13.398 -33.656 -8.812 1 68.38 36 VAL B C 1
ATOM 1657 O O . VAL B 1 36 ? 13.562 -33.219 -9.953 1 68.38 36 VAL B O 1
ATOM 1660 N N . LEU B 1 37 ? 12.883 -34.844 -8.688 1 69.19 37 LEU B N 1
ATOM 1661 C CA . LEU B 1 37 ? 12.766 -35.844 -9.711 1 69.19 37 LEU B CA 1
ATOM 1662 C C . LEU B 1 37 ? 14.008 -35.906 -10.594 1 69.19 37 LEU B C 1
ATOM 1664 O O . LEU B 1 37 ? 13.906 -35.844 -11.82 1 69.19 37 LEU B O 1
ATOM 1668 N N . LEU B 1 38 ? 15.062 -35.625 -10.055 1 71.5 38 LEU B N 1
ATOM 1669 C CA . LEU B 1 38 ? 16.375 -35.844 -10.664 1 71.5 38 LEU B CA 1
ATOM 1670 C C . LEU B 1 38 ? 16.859 -34.562 -11.336 1 71.5 38 LEU B C 1
ATOM 1672 O O . LEU B 1 38 ? 17.906 -34.562 -11.984 1 71.5 38 LEU B O 1
ATOM 1676 N N . VAL B 1 39 ? 16.094 -33.594 -11.383 1 77 39 VAL B N 1
ATOM 1677 C CA . VAL B 1 39 ? 16.516 -32.312 -11.945 1 77 39 VAL B CA 1
ATOM 1678 C C . VAL B 1 39 ? 16.812 -31.344 -10.82 1 77 39 VAL B C 1
ATOM 1680 O O . VAL B 1 39 ? 16.016 -31.172 -9.898 1 77 39 VAL B O 1
ATOM 1683 N N . ARG B 1 40 ? 18.016 -30.969 -10.883 1 79.62 40 ARG B N 1
ATOM 1684 C CA . ARG B 1 40 ? 18.453 -29.984 -9.898 1 79.62 40 ARG B CA 1
ATOM 1685 C C . ARG B 1 40 ? 17.844 -28.609 -10.203 1 79.62 40 ARG B C 1
ATOM 1687 O O . ARG B 1 40 ? 18.156 -28.016 -11.234 1 79.62 40 ARG B O 1
ATOM 1694 N N . ARG B 1 41 ? 16.906 -28.172 -9.328 1 85 41 ARG B N 1
ATOM 1695 C CA . ARG B 1 41 ? 16.312 -26.844 -9.523 1 85 41 ARG B CA 1
ATOM 1696 C C . ARG B 1 41 ? 16.641 -25.922 -8.367 1 85 41 ARG B C 1
ATOM 1698 O O . ARG B 1 41 ? 16.609 -26.328 -7.203 1 85 41 ARG B O 1
ATOM 1705 N N . LYS B 1 42 ? 17 -24.734 -8.75 1 88.75 42 LYS B N 1
ATOM 1706 C CA . LYS B 1 42 ? 17.344 -23.688 -7.777 1 88.75 42 LYS B CA 1
ATOM 1707 C C . LYS B 1 42 ? 16.203 -22.688 -7.617 1 88.75 42 LYS B C 1
ATOM 1709 O O . LYS B 1 42 ? 15.734 -22.109 -8.602 1 88.75 42 LYS B O 1
ATOM 1714 N N . ALA B 1 43 ? 15.805 -22.609 -6.395 1 90 43 ALA B N 1
ATOM 1715 C CA . ALA B 1 43 ? 14.773 -21.625 -6.082 1 90 43 ALA B CA 1
ATOM 1716 C C . ALA B 1 43 ? 15.391 -20.281 -5.742 1 90 43 ALA B C 1
ATOM 1718 O O . ALA B 1 43 ? 16.281 -20.188 -4.902 1 90 43 ALA B O 1
ATOM 1719 N N . THR B 1 44 ? 14.992 -19.25 -6.398 1 92.56 44 THR B N 1
ATOM 1720 C CA . THR B 1 44 ? 15.461 -17.891 -6.164 1 92.56 44 THR B CA 1
ATOM 1721 C C . THR B 1 44 ? 14.289 -16.906 -6.203 1 92.56 44 THR B C 1
ATOM 1723 O O . THR B 1 44 ? 13.188 -17.266 -6.625 1 92.56 44 THR B O 1
ATOM 1726 N N . ALA B 1 45 ? 14.562 -15.695 -5.781 1 93.31 45 ALA B N 1
ATOM 1727 C CA . ALA B 1 45 ? 13.531 -14.656 -5.766 1 93.31 45 ALA B CA 1
ATOM 1728 C C . ALA B 1 45 ? 13.125 -14.273 -7.184 1 93.31 45 ALA B C 1
ATOM 1730 O O . ALA B 1 45 ? 12.016 -13.773 -7.402 1 93.31 45 ALA B O 1
ATOM 1731 N N . LYS B 1 46 ? 13.898 -14.523 -8.109 1 92.38 46 LYS B N 1
ATOM 1732 C CA . LYS B 1 46 ? 13.625 -14.133 -9.492 1 92.38 46 LYS B CA 1
ATOM 1733 C C . LYS B 1 46 ? 12.586 -15.047 -10.125 1 92.38 46 LYS B C 1
ATOM 1735 O O . LYS B 1 46 ? 12.023 -14.727 -11.172 1 92.38 46 LYS B O 1
ATOM 1740 N N . ASP B 1 47 ? 12.367 -16.172 -9.461 1 91.31 47 ASP B N 1
ATOM 1741 C CA . ASP B 1 47 ? 11.414 -17.141 -10 1 91.31 47 ASP B CA 1
ATOM 1742 C C . ASP B 1 47 ? 9.984 -16.625 -9.906 1 91.31 47 ASP B C 1
ATOM 1744 O O . ASP B 1 47 ? 9.117 -17.031 -10.68 1 91.31 47 ASP B O 1
ATOM 1748 N N . LEU B 1 48 ? 9.781 -15.828 -8.945 1 92.25 48 LEU B N 1
ATOM 1749 C CA . LEU B 1 48 ? 8.469 -15.227 -8.758 1 92.25 48 LEU B CA 1
ATOM 1750 C C . LEU B 1 48 ? 8.547 -13.711 -8.836 1 92.25 48 LEU B C 1
ATOM 1752 O O . LEU B 1 48 ? 9.219 -13.078 -8.023 1 92.25 48 LEU B O 1
ATOM 1756 N N . ASP B 1 49 ? 7.828 -13.078 -9.719 1 92.44 49 ASP B N 1
ATOM 1757 C CA . ASP B 1 49 ? 7.875 -11.633 -9.953 1 92.44 49 ASP B CA 1
ATOM 1758 C C . ASP B 1 49 ? 7.555 -10.859 -8.68 1 92.44 49 ASP B C 1
ATOM 1760 O O . ASP B 1 49 ? 8.148 -9.812 -8.414 1 92.44 49 ASP B O 1
ATOM 1764 N N . GLY B 1 50 ? 6.578 -11.352 -7.973 1 95.12 50 GLY B N 1
ATOM 1765 C CA . GLY B 1 50 ? 6.215 -10.68 -6.734 1 95.12 50 GLY B CA 1
ATOM 1766 C C . GLY B 1 50 ? 7.367 -10.578 -5.75 1 95.12 50 GLY B C 1
ATOM 1767 O O . GLY B 1 50 ? 7.578 -9.531 -5.141 1 95.12 50 GLY B O 1
ATOM 1768 N N . LEU B 1 51 ? 8.148 -11.594 -5.637 1 96.38 51 LEU B N 1
ATOM 1769 C CA . LEU B 1 51 ? 9.281 -11.617 -4.723 1 96.38 51 LEU B CA 1
ATOM 1770 C C . LEU B 1 51 ? 10.422 -10.75 -5.242 1 96.38 51 LEU B C 1
ATOM 1772 O O . LEU B 1 51 ? 11.055 -10.016 -4.477 1 96.38 51 LEU B O 1
ATOM 1776 N N . TRP B 1 52 ? 10.633 -10.844 -6.469 1 96.31 52 TRP B N 1
ATOM 1777 C CA . TRP B 1 52 ? 11.703 -10.055 -7.07 1 96.31 52 TRP B CA 1
ATOM 1778 C C . TRP B 1 52 ? 11.406 -8.562 -6.957 1 96.31 52 TRP B C 1
ATOM 1780 O O . TRP B 1 52 ? 12.289 -7.766 -6.633 1 96.31 52 TRP B O 1
ATOM 1790 N N . THR B 1 53 ? 10.172 -8.219 -7.254 1 97 53 THR B N 1
ATOM 1791 C CA . THR B 1 53 ? 9.758 -6.824 -7.133 1 97 53 THR B CA 1
ATOM 1792 C C . THR B 1 53 ? 9.914 -6.34 -5.691 1 97 53 THR B C 1
ATOM 1794 O O . THR B 1 53 ? 10.359 -5.219 -5.453 1 97 53 THR B O 1
ATOM 1797 N N . MET B 1 54 ? 9.516 -7.172 -4.789 1 98.06 54 MET B N 1
ATOM 1798 C CA . MET B 1 54 ? 9.672 -6.801 -3.387 1 98.06 54 MET B CA 1
ATOM 1799 C C . MET B 1 54 ? 11.133 -6.57 -3.041 1 98.06 54 MET B C 1
ATOM 1801 O O . MET B 1 54 ? 11.469 -5.609 -2.346 1 98.06 54 MET B O 1
ATOM 1805 N N . THR B 1 55 ? 12.008 -7.43 -3.531 1 97.88 55 THR B N 1
ATOM 1806 C CA . THR B 1 55 ? 13.438 -7.312 -3.279 1 97.88 55 THR B CA 1
ATOM 1807 C C . THR B 1 55 ? 13.984 -6.004 -3.846 1 97.88 55 THR B C 1
ATOM 1809 O O . THR B 1 55 ? 14.711 -5.277 -3.162 1 97.88 55 THR B O 1
ATOM 1812 N N . LEU B 1 56 ? 13.562 -5.688 -5.012 1 98.31 56 LEU B N 1
ATOM 1813 C CA . LEU B 1 56 ? 14.039 -4.477 -5.672 1 98.31 56 LEU B CA 1
ATOM 1814 C C . LEU B 1 56 ? 13.539 -3.232 -4.945 1 98.31 56 LEU B C 1
ATOM 1816 O O . LEU B 1 56 ? 14.32 -2.316 -4.668 1 98.31 56 LEU B O 1
ATOM 1820 N N . VAL B 1 57 ? 12.297 -3.234 -4.652 1 98.5 57 VAL B N 1
ATOM 1821 C CA . VAL B 1 57 ? 11.695 -2.057 -4.039 1 98.5 57 VAL B CA 1
ATOM 1822 C C . VAL B 1 57 ? 12.266 -1.85 -2.641 1 98.5 57 VAL B C 1
ATOM 1824 O O . VAL B 1 57 ? 12.562 -0.719 -2.244 1 98.5 57 VAL B O 1
ATOM 1827 N N . THR B 1 58 ? 12.422 -2.908 -1.892 1 98.62 58 THR B N 1
ATOM 1828 C CA . THR B 1 58 ? 12.992 -2.768 -0.554 1 98.62 58 THR B CA 1
ATOM 1829 C C . THR B 1 58 ? 14.445 -2.307 -0.626 1 98.62 58 THR B C 1
ATOM 1831 O O . THR B 1 58 ? 14.906 -1.567 0.244 1 98.62 58 THR B O 1
ATOM 1834 N N . SER B 1 59 ? 15.172 -2.691 -1.642 1 98.5 59 SER B N 1
ATOM 1835 C CA . SER B 1 59 ? 16.547 -2.211 -1.838 1 98.5 59 SER B CA 1
ATOM 1836 C C . SER B 1 59 ? 16.562 -0.713 -2.121 1 98.5 59 SER B C 1
ATOM 1838 O O . SER B 1 59 ? 17.359 0.022 -1.541 1 98.5 59 SER B O 1
ATOM 1840 N N . ILE B 1 60 ? 15.648 -0.344 -2.947 1 98.5 60 ILE B N 1
ATOM 1841 C CA . ILE B 1 60 ? 15.531 1.071 -3.281 1 98.5 60 ILE B CA 1
ATOM 1842 C C . ILE B 1 60 ? 15.148 1.865 -2.035 1 98.5 60 ILE B C 1
ATOM 1844 O O . ILE B 1 60 ? 15.68 2.951 -1.795 1 98.5 60 ILE B O 1
ATOM 1848 N N . THR B 1 61 ? 14.234 1.316 -1.312 1 98.44 61 THR B N 1
ATOM 1849 C CA . THR B 1 61 ? 13.781 1.947 -0.074 1 98.44 61 THR B CA 1
ATOM 1850 C C . THR B 1 61 ? 14.945 2.119 0.897 1 98.44 61 THR B C 1
ATOM 1852 O O . THR B 1 61 ? 15.102 3.178 1.509 1 98.44 61 THR B O 1
ATOM 1855 N N . ALA B 1 62 ? 15.781 1.087 1.058 1 98.44 62 ALA B N 1
ATOM 1856 C CA . ALA B 1 62 ? 16.953 1.188 1.918 1 98.44 62 ALA B CA 1
ATOM 1857 C C . ALA B 1 62 ? 17.891 2.295 1.441 1 98.44 62 ALA B C 1
ATOM 1859 O O . ALA B 1 62 ? 18.391 3.082 2.248 1 98.44 62 ALA B O 1
ATOM 1860 N N . GLY B 1 63 ? 18.125 2.328 0.16 1 98.19 63 GLY B N 1
ATOM 1861 C CA . GLY B 1 63 ? 18.938 3.389 -0.394 1 98.19 63 GLY B CA 1
ATOM 1862 C C . GLY B 1 63 ? 18.391 4.777 -0.144 1 98.19 63 GLY B C 1
ATOM 1863 O O . GLY B 1 63 ? 19.125 5.703 0.175 1 98.19 63 GLY B O 1
ATOM 1864 N N . TYR B 1 64 ? 17.109 4.91 -0.275 1 97.94 64 TYR B N 1
ATOM 1865 C CA . TYR B 1 64 ? 16.438 6.188 -0.054 1 97.94 64 TYR B CA 1
ATOM 1866 C C . TYR B 1 64 ? 16.656 6.676 1.372 1 97.94 64 TYR B C 1
ATOM 1868 O O . TYR B 1 64 ? 17.016 7.84 1.589 1 97.94 64 TYR B O 1
ATOM 1876 N N . HIS B 1 65 ? 16.422 5.84 2.346 1 97.38 65 HIS B N 1
ATOM 1877 C CA . HIS B 1 65 ? 16.562 6.242 3.74 1 97.38 65 HIS B 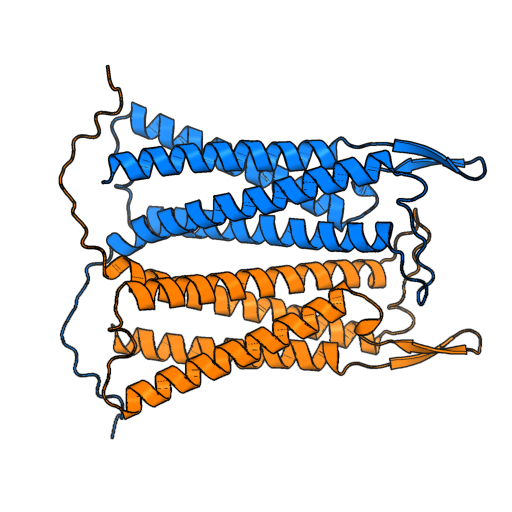CA 1
ATOM 1878 C C . HIS B 1 65 ? 18.031 6.52 4.074 1 97.38 65 HIS B C 1
ATOM 1880 O O . HIS B 1 65 ? 18.328 7.391 4.895 1 97.38 65 HIS B O 1
ATOM 1886 N N . LEU B 1 66 ? 18.922 5.766 3.449 1 96.56 66 LEU B N 1
ATOM 1887 C CA . LEU B 1 66 ? 20.344 6.059 3.621 1 96.56 66 LEU B CA 1
ATOM 1888 C C . LEU B 1 66 ? 20.672 7.461 3.115 1 96.56 66 LEU B C 1
ATOM 1890 O O . LEU B 1 66 ? 21.375 8.219 3.795 1 96.56 66 LEU B O 1
ATOM 1894 N N . LEU B 1 67 ? 20.141 7.805 1.968 1 94.94 67 LEU B N 1
ATOM 1895 C CA . LEU B 1 67 ? 20.375 9.125 1.378 1 94.94 67 LEU B CA 1
ATOM 1896 C C . LEU B 1 67 ? 19.781 10.219 2.258 1 94.94 67 LEU B C 1
ATOM 1898 O O . LEU B 1 67 ? 20.406 11.266 2.447 1 94.94 67 LEU B O 1
ATOM 1902 N N . GLN B 1 68 ? 18.641 9.984 2.775 1 93.06 68 GLN B N 1
ATOM 1903 C CA . GLN B 1 68 ? 18 10.984 3.621 1 93.06 68 GLN B CA 1
ATOM 1904 C C . GLN B 1 68 ? 18.75 11.172 4.934 1 93.06 68 GLN B C 1
ATOM 1906 O O . GLN B 1 68 ? 18.828 12.281 5.461 1 93.06 68 GLN B O 1
ATOM 1911 N N . LEU B 1 69 ? 19.234 10.086 5.484 1 91.56 69 LEU B N 1
ATOM 1912 C CA . LEU B 1 69 ? 20.047 10.188 6.699 1 91.56 69 LEU B CA 1
ATOM 1913 C C . LEU B 1 69 ? 21.312 10.984 6.449 1 91.56 69 LEU B C 1
ATOM 1915 O O . LEU B 1 69 ? 21.703 11.812 7.273 1 91.56 69 LEU B O 1
ATOM 1919 N N . PHE B 1 70 ? 21.906 10.758 5.32 1 90.69 70 PHE B N 1
ATOM 1920 C CA . PHE B 1 70 ? 23.109 11.508 4.945 1 90.69 70 PHE B CA 1
ATOM 1921 C C . PHE B 1 70 ? 22.781 12.984 4.766 1 90.69 70 PHE B C 1
ATOM 1923 O O . PHE B 1 70 ? 23.547 13.852 5.191 1 90.69 70 PHE B O 1
ATOM 1930 N N . ARG B 1 71 ? 21.719 13.258 4.148 1 86 71 ARG B N 1
ATOM 1931 C CA . ARG B 1 71 ? 21.297 14.641 3.945 1 86 71 ARG B CA 1
ATOM 1932 C C . ARG B 1 71 ? 21.078 15.352 5.277 1 86 71 ARG B C 1
ATOM 1934 O O . ARG B 1 71 ? 21.516 16.484 5.457 1 86 71 ARG B O 1
ATOM 1941 N N . CYS B 1 72 ? 20.391 14.656 6.152 1 80.88 72 CYS B N 1
ATOM 1942 C CA . CYS B 1 72 ? 20.141 15.25 7.465 1 80.88 72 CYS B CA 1
ATOM 1943 C C . CYS B 1 72 ? 21.453 15.492 8.203 1 80.88 72 CYS B C 1
ATOM 1945 O O . CYS B 1 72 ? 21.609 16.531 8.859 1 80.88 72 CYS B O 1
ATOM 1947 N N . MET B 1 73 ? 22.375 14.602 8.117 1 83.56 73 MET B N 1
ATOM 1948 C CA . MET B 1 73 ? 23.672 14.742 8.773 1 83.56 73 MET B CA 1
ATOM 1949 C C . MET B 1 73 ? 24.469 15.883 8.148 1 83.56 73 MET B C 1
ATOM 1951 O O . MET B 1 73 ? 25.094 16.672 8.859 1 83.56 73 MET B O 1
ATOM 1955 N N . ALA B 1 74 ? 24.453 15.977 6.898 1 83.94 74 ALA B N 1
ATOM 1956 C CA . ALA B 1 74 ? 25.188 17.031 6.199 1 83.94 74 ALA B CA 1
ATOM 1957 C C . ALA B 1 74 ? 24.641 18.406 6.551 1 83.94 74 ALA B C 1
ATOM 1959 O O . ALA B 1 74 ? 25.406 19.344 6.805 1 83.94 74 ALA B O 1
ATOM 1960 N N . LEU B 1 75 ? 23.344 18.5 6.59 1 78.25 75 LEU B N 1
ATOM 1961 C CA . LEU B 1 75 ? 22.719 19.781 6.93 1 78.25 75 LEU B CA 1
ATOM 1962 C C . LEU B 1 75 ? 23 20.156 8.383 1 78.25 75 LEU B C 1
ATOM 1964 O O . LEU B 1 75 ? 23.234 21.312 8.695 1 78.25 75 LEU B O 1
ATOM 1968 N N . ALA B 1 76 ? 22.984 19.172 9.172 1 74.88 76 ALA B N 1
ATOM 1969 C CA . ALA B 1 76 ? 23.297 19.406 10.578 1 74.88 76 ALA B CA 1
ATOM 1970 C C . ALA B 1 76 ? 24.734 19.922 10.734 1 74.88 76 ALA B C 1
ATOM 1972 O O . ALA B 1 76 ? 24.984 20.828 11.531 1 74.88 76 ALA B O 1
ATOM 1973 N N . LEU B 1 77 ? 25.594 19.375 10.047 1 78.69 77 LEU B N 1
ATOM 1974 C CA . LEU B 1 77 ? 27 19.766 10.117 1 78.69 77 LEU B CA 1
ATOM 1975 C C . LEU B 1 77 ? 27.203 21.172 9.57 1 78.69 77 LEU B C 1
ATOM 1977 O O . LEU B 1 77 ? 28.078 21.906 10.031 1 78.69 77 LEU B O 1
ATOM 1981 N N . LEU B 1 78 ? 26.359 21.469 8.617 1 78.19 78 LEU B N 1
ATOM 1982 C CA . LEU B 1 78 ? 26.469 22.797 8.016 1 78.19 78 LEU B CA 1
ATOM 1983 C C . LEU B 1 78 ? 25.703 23.828 8.852 1 78.19 78 LEU B C 1
ATOM 1985 O O . LEU B 1 78 ? 25.703 25.016 8.523 1 78.19 78 LEU B O 1
ATOM 1989 N N . GLY B 1 79 ? 25.094 23.547 9.969 1 65.12 79 GLY B N 1
ATOM 1990 C CA . GLY B 1 79 ? 24.344 24.438 10.859 1 65.12 79 GLY B CA 1
ATOM 1991 C C . GLY B 1 79 ? 22.984 24.828 10.312 1 65.12 79 GLY B C 1
ATOM 1992 O O . GLY B 1 79 ? 22.438 25.859 10.688 1 65.12 79 GLY B O 1
ATOM 1993 N N . ARG B 1 80 ? 22.578 24.188 9.297 1 63.16 80 ARG B N 1
ATOM 1994 C CA . ARG B 1 80 ? 21.297 24.516 8.703 1 63.16 80 ARG B CA 1
ATOM 1995 C C . ARG B 1 80 ? 20.188 23.625 9.242 1 63.16 80 ARG B C 1
ATOM 1997 O O . ARG B 1 80 ? 20.438 22.484 9.641 1 63.16 80 ARG B O 1
ATOM 2004 N N . ASN B 1 81 ? 19.047 24.219 9.703 1 55.94 81 ASN B N 1
ATOM 2005 C CA . ASN B 1 81 ? 17.938 23.406 10.195 1 55.94 81 ASN B CA 1
ATOM 2006 C C . ASN B 1 81 ? 17.297 22.594 9.078 1 55.94 81 ASN B C 1
ATOM 2008 O O . ASN B 1 81 ? 16.844 23.156 8.078 1 55.94 81 ASN B O 1
ATOM 2012 N N . PRO B 1 82 ? 17.625 21.406 9.031 1 54 82 PRO B N 1
ATOM 2013 C CA . PRO B 1 82 ? 17.062 20.562 7.98 1 54 82 PRO B CA 1
ATOM 2014 C C . PRO B 1 82 ? 15.547 20.734 7.82 1 54 82 PRO B C 1
ATOM 2016 O O . PRO B 1 82 ? 15.008 20.469 6.742 1 54 82 PRO B O 1
ATOM 2019 N N . CYS B 1 83 ? 14.797 21.031 8.828 1 50.97 83 CYS B N 1
ATOM 2020 C CA . CYS B 1 83 ? 13.352 21.156 8.883 1 50.97 83 CYS B CA 1
ATOM 2021 C C . CYS B 1 83 ? 12.898 22.484 8.289 1 50.97 83 CYS B C 1
ATOM 2023 O O . CYS B 1 83 ? 11.703 22.703 8.094 1 50.97 83 CYS B O 1
ATOM 2025 N N . ARG B 1 84 ? 13.891 23.359 8.219 1 53.47 84 ARG B N 1
ATOM 2026 C CA . ARG B 1 84 ? 13.523 24.734 7.871 1 53.47 84 ARG B CA 1
ATOM 2027 C C . ARG B 1 84 ? 13.359 24.891 6.363 1 53.47 84 ARG B C 1
ATOM 2029 O O . ARG B 1 84 ? 13.398 26.016 5.848 1 53.47 84 ARG B O 1
ATOM 2036 N N . GLY B 1 85 ? 13.203 23.766 5.77 1 59.94 85 GLY B N 1
ATOM 2037 C CA . GLY B 1 85 ? 13.258 24 4.336 1 59.94 85 GLY B CA 1
ATOM 2038 C C . GLY B 1 85 ? 12.039 24.734 3.809 1 59.94 85 GLY B C 1
ATOM 2039 O O . GLY B 1 85 ? 11.102 25.016 4.559 1 59.94 85 GLY B O 1
ATOM 2040 N N . SER B 1 86 ? 12.086 25.25 2.656 1 76.94 86 SER B N 1
ATOM 2041 C CA . SER B 1 86 ? 11.062 25.875 1.841 1 76.94 86 SER B CA 1
ATOM 2042 C C . SER B 1 86 ? 9.844 24.984 1.683 1 76.94 86 SER B C 1
ATOM 2044 O O . SER B 1 86 ? 9.93 23.766 1.877 1 76.94 86 SER B O 1
ATOM 2046 N N . LYS B 1 87 ? 8.75 25.625 1.552 1 81.94 87 LYS B N 1
ATOM 2047 C CA . LYS B 1 87 ? 7.496 24.906 1.324 1 81.94 87 LYS B CA 1
ATOM 2048 C C . LYS B 1 87 ? 7.645 23.875 0.213 1 81.94 87 LYS B C 1
ATOM 2050 O O . LYS B 1 87 ? 7.117 22.766 0.315 1 81.94 87 LYS B O 1
ATOM 2055 N N . SER B 1 88 ? 8.461 24.266 -0.774 1 85.81 88 SER B N 1
ATOM 2056 C CA . SER B 1 88 ? 8.641 23.375 -1.905 1 85.81 88 SER B CA 1
ATOM 2057 C C . SER B 1 88 ? 9.43 22.125 -1.5 1 85.81 88 SER B C 1
ATOM 2059 O O . SER B 1 88 ? 9.109 21.016 -1.918 1 85.81 88 SER B O 1
ATOM 2061 N N . VAL B 1 89 ? 10.398 22.312 -0.68 1 85.88 89 VAL B N 1
ATOM 2062 C CA . VAL B 1 89 ? 11.227 21.203 -0.229 1 85.88 89 VAL B CA 1
ATOM 2063 C C . VAL B 1 89 ? 10.406 20.297 0.689 1 85.88 89 VAL B C 1
ATOM 2065 O O . VAL B 1 89 ? 10.5 19.062 0.599 1 85.88 89 VAL B O 1
ATOM 2068 N N . ALA B 1 90 ? 9.609 20.906 1.508 1 87.62 90 ALA B N 1
ATOM 2069 C CA . ALA B 1 90 ? 8.773 20.125 2.424 1 87.62 90 ALA B CA 1
ATOM 2070 C C . ALA B 1 90 ? 7.762 19.281 1.659 1 87.62 90 ALA B C 1
ATOM 2072 O O . ALA B 1 90 ? 7.512 18.125 2.02 1 87.62 90 ALA B O 1
ATOM 2073 N N . TRP B 1 91 ? 7.195 19.859 0.584 1 90.31 91 TRP B N 1
ATOM 2074 C CA . TRP B 1 91 ? 6.277 19.109 -0.266 1 90.31 91 TRP B CA 1
ATOM 2075 C C . TRP B 1 91 ? 6.984 17.938 -0.929 1 90.31 91 TRP B C 1
ATOM 2077 O O . TRP B 1 91 ? 6.426 16.844 -1.016 1 90.31 91 TRP B O 1
ATOM 2087 N N . PHE B 1 92 ? 8.164 18.156 -1.342 1 91.31 92 PHE B N 1
ATOM 2088 C CA . PHE B 1 92 ? 8.938 17.109 -2.004 1 91.31 92 PHE B CA 1
ATOM 2089 C C . PHE B 1 92 ? 9.273 15.992 -1.034 1 91.31 92 PHE B C 1
ATOM 2091 O O . PHE B 1 92 ? 9.133 14.812 -1.373 1 91.31 92 PHE B O 1
ATOM 2098 N N . LEU B 1 93 ? 9.641 16.328 0.111 1 91 93 LEU B N 1
ATOM 2099 C CA . LEU B 1 93 ? 9.992 15.32 1.109 1 91 93 LEU B CA 1
ATOM 2100 C C . LEU B 1 93 ? 8.766 14.523 1.54 1 91 93 LEU B C 1
ATOM 2102 O O . LEU B 1 93 ? 8.836 13.297 1.686 1 91 93 LEU B O 1
ATOM 2106 N N . PHE B 1 94 ? 7.738 15.195 1.652 1 93.5 94 PHE B N 1
ATOM 2107 C CA . PHE B 1 94 ? 6.508 14.523 2.051 1 93.5 94 PHE B CA 1
ATOM 2108 C C . PHE B 1 94 ? 6.051 13.547 0.972 1 93.5 94 PHE B C 1
ATOM 2110 O O . PHE B 1 94 ? 5.715 12.398 1.267 1 93.5 94 PHE B O 1
ATOM 2117 N N . LEU B 1 95 ? 6.086 13.953 -0.252 1 94.31 95 LEU B N 1
ATOM 2118 C CA . LEU B 1 95 ? 5.637 13.117 -1.362 1 94.31 95 LEU B CA 1
ATOM 2119 C C . LEU B 1 95 ? 6.559 11.922 -1.553 1 94.31 95 LEU B C 1
ATOM 2121 O O . LEU B 1 95 ? 6.094 10.805 -1.816 1 94.31 95 LEU B O 1
ATOM 2125 N N . LEU B 1 96 ? 7.805 12.148 -1.384 1 95.25 96 LEU B N 1
ATOM 2126 C CA . LEU B 1 96 ? 8.758 11.055 -1.52 1 95.25 96 LEU B CA 1
ATOM 2127 C C . LEU B 1 96 ? 8.602 10.055 -0.38 1 95.25 96 LEU B C 1
ATOM 2129 O O . LEU B 1 96 ? 8.617 8.844 -0.606 1 95.25 96 LEU B O 1
ATOM 2133 N N . ASP B 1 97 ? 8.406 10.57 0.806 1 96.44 97 ASP B N 1
ATOM 2134 C CA . ASP B 1 97 ? 8.219 9.688 1.952 1 96.44 97 ASP B CA 1
ATOM 2135 C C . ASP B 1 97 ? 6.945 8.852 1.797 1 96.44 97 ASP B C 1
ATOM 2137 O O . ASP B 1 97 ? 6.957 7.641 2.033 1 96.44 97 ASP B O 1
ATOM 2141 N N . GLN B 1 98 ? 5.941 9.531 1.376 1 95.81 98 GLN B N 1
ATOM 2142 C CA . GLN B 1 98 ? 4.68 8.82 1.184 1 95.81 98 GLN B CA 1
ATOM 2143 C C . GLN B 1 98 ? 4.77 7.848 0.012 1 95.81 98 GLN B C 1
ATOM 2145 O O . GLN B 1 98 ? 4.289 6.715 0.1 1 95.81 98 GLN B O 1
ATOM 2150 N N . GLY B 1 99 ? 5.371 8.219 -1.053 1 96.12 99 GLY B N 1
ATOM 2151 C CA . GLY B 1 99 ? 5.523 7.371 -2.227 1 96.12 99 GLY B CA 1
ATOM 2152 C C . GLY B 1 99 ? 6.316 6.105 -1.951 1 96.12 99 GLY B C 1
ATOM 2153 O O . GLY B 1 99 ? 5.918 5.016 -2.367 1 96.12 99 GLY B O 1
ATOM 2154 N N . VAL B 1 100 ? 7.391 6.301 -1.226 1 97.62 100 VAL B N 1
ATOM 2155 C CA . VAL B 1 100 ? 8.234 5.152 -0.907 1 97.62 100 VAL B CA 1
ATOM 2156 C C . VAL B 1 100 ? 7.488 4.207 0.029 1 97.62 100 VAL B C 1
ATOM 2158 O O . VAL B 1 100 ? 7.633 2.986 -0.069 1 97.62 100 VAL B O 1
ATOM 2161 N N . THR B 1 101 ? 6.703 4.77 0.927 1 97.56 101 THR B N 1
ATOM 2162 C CA . THR B 1 101 ? 5.914 3.938 1.828 1 97.56 101 THR B CA 1
ATOM 2163 C C . THR B 1 101 ? 4.895 3.115 1.05 1 97.56 101 THR B C 1
ATOM 2165 O O . THR B 1 101 ? 4.789 1.901 1.24 1 97.56 101 THR B O 1
ATOM 2168 N N . TYR B 1 102 ? 4.227 3.703 0.102 1 97.38 102 TYR B N 1
ATOM 2169 C CA . TYR B 1 102 ? 3.246 2.998 -0.716 1 97.38 102 TYR B CA 1
ATOM 2170 C C . TYR B 1 102 ? 3.914 1.927 -1.567 1 97.38 102 TYR B C 1
ATOM 2172 O O . TYR B 1 102 ? 3.422 0.799 -1.658 1 97.38 102 TYR B O 1
ATOM 2180 N N . ALA B 1 103 ? 4.992 2.303 -2.131 1 97.06 103 ALA B N 1
ATOM 2181 C CA . ALA B 1 103 ? 5.699 1.362 -2.996 1 97.06 103 ALA B CA 1
ATOM 2182 C C . ALA B 1 103 ? 6.184 0.148 -2.209 1 97.06 103 ALA B C 1
ATOM 2184 O O . ALA B 1 103 ? 6.035 -0.991 -2.658 1 97.06 103 ALA B O 1
ATOM 2185 N N . THR B 1 104 ? 6.727 0.456 -1.036 1 98.44 104 THR B N 1
ATOM 2186 C CA . THR B 1 104 ? 7.254 -0.636 -0.224 1 98.44 104 THR B CA 1
ATOM 2187 C C . THR B 1 104 ? 6.121 -1.519 0.293 1 98.44 104 THR B C 1
ATOM 2189 O O . THR B 1 104 ? 6.211 -2.746 0.242 1 98.44 104 THR B O 1
ATOM 2192 N N . PHE B 1 105 ? 5.117 -0.947 0.777 1 98.44 105 PHE B N 1
ATOM 2193 C CA . PHE B 1 105 ? 3.973 -1.71 1.26 1 98.44 105 PHE B CA 1
ATOM 2194 C C . PHE B 1 105 ? 3.334 -2.504 0.127 1 98.44 105 PHE B C 1
ATOM 2196 O O . PHE B 1 105 ? 3.047 -3.693 0.28 1 98.44 105 PHE B O 1
ATOM 2203 N N . GLY B 1 106 ? 3.162 -1.882 -1.008 1 97.75 106 GLY B N 1
ATOM 2204 C CA . GLY B 1 106 ? 2.596 -2.559 -2.164 1 97.75 106 GLY B CA 1
ATOM 2205 C C . GLY B 1 106 ? 3.434 -3.73 -2.641 1 97.75 106 GLY B C 1
ATOM 2206 O O . GLY B 1 106 ? 2.9 -4.805 -2.926 1 97.75 106 GLY B O 1
ATOM 2207 N N . ALA B 1 107 ? 4.684 -3.455 -2.715 1 98.19 107 ALA B N 1
ATOM 2208 C CA . ALA B 1 107 ? 5.578 -4.523 -3.15 1 98.19 107 ALA B CA 1
ATOM 2209 C C . ALA B 1 107 ? 5.57 -5.688 -2.16 1 98.19 107 ALA B C 1
ATOM 2211 O O . ALA B 1 107 ? 5.629 -6.852 -2.561 1 98.19 107 ALA B O 1
ATOM 2212 N N . THR B 1 108 ? 5.539 -5.355 -0.899 1 98.19 108 THR B N 1
ATOM 2213 C CA . THR B 1 108 ? 5.5 -6.391 0.125 1 98.19 108 THR B CA 1
ATOM 2214 C C . THR B 1 108 ? 4.207 -7.199 0.027 1 98.19 108 THR B C 1
ATOM 2216 O O . THR B 1 108 ? 4.223 -8.422 0.162 1 98.19 108 THR B O 1
ATOM 2219 N N . MET B 1 109 ? 3.109 -6.562 -0.278 1 97.81 109 MET B N 1
ATOM 2220 C CA . MET B 1 109 ? 1.837 -7.266 -0.41 1 97.81 109 MET B CA 1
ATOM 2221 C C . MET B 1 109 ? 1.818 -8.125 -1.671 1 97.81 109 MET B C 1
ATOM 2223 O O . MET B 1 109 ? 1.225 -9.203 -1.685 1 97.81 109 MET B O 1
ATOM 2227 N N . ALA B 1 110 ? 2.402 -7.582 -2.676 1 97.19 110 ALA B N 1
ATOM 2228 C CA . ALA B 1 110 ? 2.551 -8.391 -3.885 1 97.19 110 ALA B CA 1
ATOM 2229 C C . ALA B 1 110 ? 3.391 -9.633 -3.611 1 97.19 110 ALA B C 1
ATOM 2231 O O . ALA B 1 110 ? 3.043 -10.734 -4.047 1 97.19 110 ALA B O 1
ATOM 2232 N N . GLY B 1 111 ? 4.492 -9.43 -2.918 1 97.06 111 GLY B N 1
ATOM 2233 C CA . GLY B 1 111 ? 5.309 -10.57 -2.535 1 97.06 111 GLY B CA 1
ATOM 2234 C C . GLY B 1 111 ? 4.582 -11.555 -1.638 1 97.06 111 GLY B C 1
ATOM 2235 O O . GLY B 1 111 ? 4.754 -12.766 -1.772 1 97.06 111 GLY B O 1
ATOM 2236 N N . LEU B 1 112 ? 3.844 -11.008 -0.745 1 96.5 112 LEU B N 1
ATOM 2237 C CA . LEU B 1 112 ? 3.062 -11.852 0.155 1 96.5 112 LEU B CA 1
ATOM 2238 C C . LEU B 1 112 ? 2.076 -12.711 -0.625 1 96.5 112 LEU B C 1
ATOM 2240 O O . LEU B 1 112 ? 1.93 -13.906 -0.345 1 96.5 112 LEU B O 1
ATOM 2244 N N . GLN B 1 113 ? 1.449 -12.148 -1.604 1 95.88 113 GLN B N 1
ATOM 2245 C CA . GLN B 1 113 ? 0.518 -12.914 -2.428 1 95.88 113 GLN B CA 1
ATOM 2246 C C . GLN B 1 113 ? 1.241 -14.016 -3.197 1 95.88 113 GLN B C 1
ATOM 2248 O O . GLN B 1 113 ? 0.746 -15.141 -3.297 1 95.88 113 GLN B O 1
ATOM 2253 N N . ALA B 1 114 ? 2.367 -13.688 -3.729 1 94.88 114 ALA B N 1
ATOM 2254 C CA . ALA B 1 114 ? 3.164 -14.695 -4.426 1 94.88 114 ALA B CA 1
ATOM 2255 C C . ALA B 1 114 ? 3.572 -15.82 -3.486 1 94.88 114 ALA B C 1
ATOM 2257 O O . ALA B 1 114 ? 3.504 -17 -3.85 1 94.88 114 ALA B O 1
ATOM 2258 N N . ALA B 1 115 ? 3.953 -15.43 -2.318 1 94.94 115 ALA B N 1
ATOM 2259 C CA . ALA B 1 115 ? 4.383 -16.406 -1.327 1 94.94 115 ALA B CA 1
ATOM 2260 C C . ALA B 1 115 ? 3.213 -17.281 -0.878 1 94.94 115 ALA B C 1
ATOM 2262 O O . ALA B 1 115 ? 3.377 -18.484 -0.659 1 94.94 115 ALA B O 1
ATOM 2263 N N . LEU B 1 116 ? 2.088 -16.75 -0.766 1 93.62 116 LEU B N 1
ATOM 2264 C CA . LEU B 1 116 ? 0.926 -17.5 -0.319 1 93.62 116 LEU B CA 1
ATOM 2265 C C . LEU B 1 116 ? 0.521 -18.547 -1.362 1 93.62 116 LEU B C 1
ATOM 2267 O O . LEU B 1 116 ? 0.111 -19.656 -1.015 1 93.62 116 LEU B O 1
ATOM 2271 N N . VAL B 1 117 ? 0.64 -18.219 -2.566 1 93.5 117 VAL B N 1
ATOM 2272 C CA . VAL B 1 117 ? 0.373 -19.203 -3.623 1 93.5 117 VAL B CA 1
ATOM 2273 C C . VAL B 1 117 ? 1.385 -20.344 -3.547 1 93.5 117 VAL B C 1
ATOM 2275 O O . VAL B 1 117 ? 1.03 -21.5 -3.732 1 93.5 117 VAL B O 1
ATOM 2278 N N . ALA B 1 118 ? 2.594 -19.984 -3.256 1 93.31 118 ALA B N 1
ATOM 2279 C CA . ALA B 1 118 ? 3.639 -21 -3.158 1 93.31 118 ALA B CA 1
ATOM 2280 C C . ALA B 1 118 ? 3.43 -21.875 -1.937 1 93.31 118 ALA B C 1
ATOM 2282 O O . ALA B 1 118 ? 3.814 -23.047 -1.939 1 93.31 118 ALA B O 1
ATOM 2283 N N . VAL B 1 119 ? 2.896 -21.328 -0.896 1 93.19 119 VAL B N 1
ATOM 2284 C CA . VAL B 1 119 ? 2.693 -22.078 0.345 1 93.19 119 VAL B CA 1
ATOM 2285 C C . VAL B 1 119 ? 1.475 -22.984 0.211 1 93.19 119 VAL B C 1
ATOM 2287 O O . VAL B 1 119 ? 1.531 -24.156 0.567 1 93.19 119 VAL B O 1
ATOM 2290 N N . PHE B 1 120 ? 0.36 -22.484 -0.332 1 92.62 120 PHE B N 1
ATOM 2291 C CA . PHE B 1 120 ? -0.908 -23.188 -0.277 1 92.62 120 PHE B CA 1
ATOM 2292 C C . PHE B 1 120 ? -1.242 -23.812 -1.631 1 92.62 120 PHE B C 1
ATOM 2294 O O . PHE B 1 120 ? -2.082 -24.703 -1.722 1 92.62 120 PHE B O 1
ATOM 2301 N N . GLY B 1 121 ? -0.546 -23.375 -2.621 1 91.69 121 GLY B N 1
ATOM 2302 C CA . GLY B 1 121 ? -0.955 -23.797 -3.953 1 91.69 121 GLY B CA 1
ATOM 2303 C C . GLY B 1 121 ? -2.385 -23.422 -4.285 1 91.69 121 GLY B C 1
ATOM 2304 O O . GLY B 1 121 ? -3.078 -22.812 -3.467 1 91.69 121 GLY B O 1
ATOM 2305 N N . VAL B 1 122 ? -2.74 -23.609 -5.559 1 91.38 122 VAL B N 1
ATOM 2306 C CA . VAL B 1 122 ? -4.105 -23.406 -6.035 1 91.38 122 VAL B CA 1
ATOM 2307 C C . VAL B 1 122 ? -4.574 -24.656 -6.793 1 91.38 122 VAL B C 1
ATOM 2309 O O . VAL B 1 122 ? -4.348 -24.766 -8 1 91.38 122 VAL B O 1
ATOM 2312 N N . ASP B 1 123 ? -5.316 -25.516 -6.125 1 86.69 123 ASP B N 1
ATOM 2313 C CA . ASP B 1 123 ? -5.695 -26.812 -6.664 1 86.69 123 ASP B CA 1
ATOM 2314 C C . ASP B 1 123 ? -6.578 -26.672 -7.898 1 86.69 123 ASP B C 1
ATOM 2316 O O . ASP B 1 123 ? -6.391 -27.375 -8.891 1 86.69 123 ASP B O 1
ATOM 2320 N N . GLY B 1 124 ? -7.5 -25.781 -7.766 1 83.44 124 GLY B N 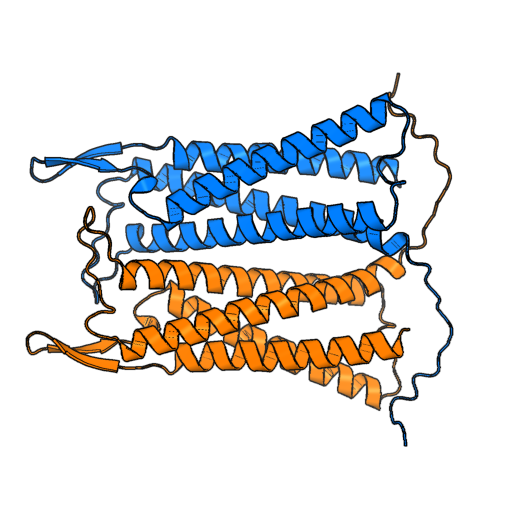1
ATOM 2321 C CA . GLY B 1 124 ? -8.406 -25.578 -8.883 1 83.44 124 GLY B CA 1
ATOM 2322 C C . GLY B 1 124 ? -7.699 -25.156 -10.156 1 83.44 124 GLY B C 1
ATOM 2323 O O . GLY B 1 124 ? -8.195 -25.391 -11.258 1 83.44 124 GLY B O 1
ATOM 2324 N N . LEU B 1 125 ? -6.477 -24.641 -9.977 1 86.81 125 LEU B N 1
ATOM 2325 C CA . LEU B 1 125 ? -5.73 -24.141 -11.125 1 86.81 125 LEU B CA 1
ATOM 2326 C C . LEU B 1 125 ? -4.496 -24.984 -11.398 1 86.81 125 LEU B C 1
ATOM 2328 O O . LEU B 1 125 ? -3.719 -24.688 -12.305 1 86.81 125 LEU B O 1
ATOM 2332 N N . GLN B 1 126 ? -4.316 -25.969 -10.586 1 85.19 126 GLN B N 1
ATOM 2333 C CA . GLN B 1 126 ? -3.201 -26.906 -10.719 1 85.19 126 GLN B CA 1
ATOM 2334 C C . GLN B 1 126 ? -1.868 -26.203 -10.469 1 85.19 126 GLN B C 1
ATOM 2336 O O . GLN B 1 126 ? -0.875 -26.5 -11.141 1 85.19 126 GLN B O 1
ATOM 2341 N N . TRP B 1 127 ? -1.877 -25.203 -9.727 1 90.25 127 TRP B N 1
ATOM 2342 C CA . TRP B 1 127 ? -0.646 -24.578 -9.25 1 90.25 127 TRP B CA 1
ATOM 2343 C C . TRP B 1 127 ? -0.126 -25.281 -8.008 1 90.25 127 TRP B C 1
ATOM 2345 O O . TRP B 1 127 ? -0.751 -25.234 -6.945 1 90.25 127 TRP B O 1
ATOM 2355 N N . SER B 1 128 ? 1.022 -25.906 -8.062 1 89.69 128 SER B N 1
ATOM 2356 C CA . SER B 1 128 ? 1.532 -26.781 -7.008 1 89.69 128 SER B CA 1
ATOM 2357 C C . SER B 1 128 ? 2.131 -25.969 -5.863 1 89.69 128 SER B C 1
ATOM 2359 O O . SER B 1 128 ? 2.6 -24.844 -6.07 1 89.69 128 SER B O 1
ATOM 2361 N N . LYS B 1 129 ? 2.119 -26.609 -4.691 1 91.19 129 LYS B N 1
ATOM 2362 C CA . LYS B 1 129 ? 2.795 -26.078 -3.516 1 91.19 129 LYS B CA 1
ATOM 2363 C C . LYS B 1 129 ? 4.305 -26.266 -3.617 1 91.19 129 LYS B C 1
ATOM 2365 O O . LYS B 1 129 ? 4.777 -27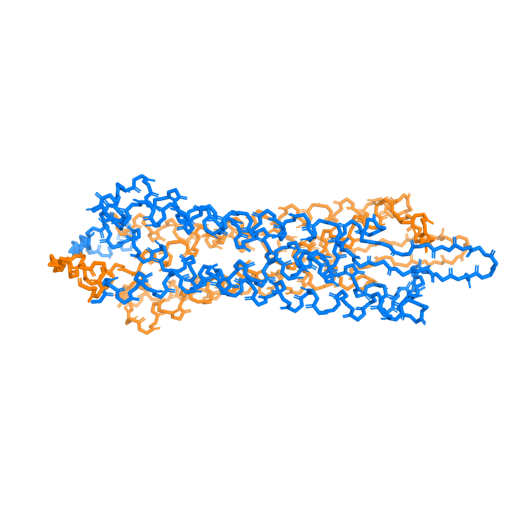.312 -4.059 1 91.19 129 LYS B O 1
ATOM 2370 N N . LEU B 1 130 ? 4.98 -25.266 -3.205 1 91.38 130 LEU B N 1
ATOM 2371 C CA . LEU B 1 130 ? 6.426 -25.312 -3.396 1 91.38 130 LEU B CA 1
ATOM 2372 C C . LEU B 1 130 ? 7.152 -25.25 -2.059 1 91.38 130 LEU B C 1
ATOM 2374 O O . LEU B 1 130 ? 8.328 -25.609 -1.969 1 91.38 130 LEU B O 1
ATOM 2378 N N . CYS B 1 131 ? 6.41 -24.875 -1.088 1 92.25 131 CYS B N 1
ATOM 2379 C CA . CYS B 1 131 ? 7.105 -24.609 0.169 1 92.25 131 CYS B CA 1
ATOM 2380 C C . CYS B 1 131 ? 7.312 -25.906 0.95 1 92.25 131 CYS B C 1
ATOM 2382 O O . CYS B 1 131 ? 8.062 -25.938 1.923 1 92.25 131 CYS B O 1
ATOM 2384 N N . ASN B 1 132 ? 6.676 -26.906 0.508 1 89.5 132 ASN B N 1
ATOM 2385 C CA . ASN B 1 132 ? 6.969 -28.219 1.077 1 89.5 132 ASN B CA 1
ATOM 2386 C C . ASN B 1 132 ? 8.312 -28.766 0.58 1 89.5 132 ASN B C 1
ATOM 2388 O O . ASN B 1 132 ? 8.938 -29.594 1.244 1 89.5 132 ASN B O 1
ATOM 2392 N N . ILE B 1 133 ? 8.734 -28.328 -0.536 1 88.56 133 ILE B N 1
ATOM 2393 C CA . ILE B 1 133 ? 9.984 -28.734 -1.156 1 88.56 133 ILE B CA 1
ATOM 2394 C C . ILE B 1 133 ? 11.102 -27.781 -0.742 1 88.56 133 ILE B C 1
ATOM 2396 O O . ILE B 1 133 ? 12.156 -28.203 -0.26 1 88.56 133 ILE B O 1
ATOM 2400 N N . TYR B 1 134 ? 10.805 -26.484 -0.826 1 92 134 TYR B N 1
ATOM 2401 C CA . TYR B 1 134 ? 11.789 -25.453 -0.501 1 92 134 TYR B CA 1
ATOM 2402 C C . TYR B 1 134 ? 11.453 -24.781 0.824 1 92 134 TYR B C 1
ATOM 2404 O O . TYR B 1 134 ? 11.234 -23.562 0.873 1 92 134 TYR B O 1
ATOM 2412 N N . THR B 1 135 ? 11.531 -25.484 1.907 1 92.31 135 THR B N 1
ATOM 2413 C CA . THR B 1 135 ? 11.078 -25.016 3.215 1 92.31 135 THR B CA 1
ATOM 2414 C C . THR B 1 135 ? 11.961 -23.891 3.723 1 92.31 135 THR B C 1
ATOM 2416 O O . THR B 1 135 ? 11.453 -22.859 4.191 1 92.31 135 THR B O 1
ATOM 2419 N N . ARG B 1 136 ? 13.258 -24.031 3.664 1 93.56 136 ARG B N 1
ATOM 2420 C CA . ARG B 1 136 ? 14.18 -23 4.148 1 93.56 136 ARG B CA 1
ATOM 2421 C C . ARG B 1 136 ? 14.016 -21.703 3.354 1 93.56 136 ARG B C 1
ATOM 2423 O O . ARG B 1 136 ? 14.039 -20.609 3.924 1 93.56 136 ARG B O 1
ATOM 2430 N N . PHE B 1 137 ? 13.945 -21.859 2.061 1 94.56 137 PHE B N 1
ATOM 2431 C CA . PHE B 1 137 ? 13.727 -20.688 1.207 1 94.56 137 PHE B CA 1
ATOM 2432 C C . PHE B 1 137 ? 12.461 -19.953 1.624 1 94.56 137 PHE B C 1
ATOM 2434 O O . PHE B 1 137 ? 12.484 -18.719 1.792 1 94.56 137 PHE B O 1
ATOM 2441 N N . CYS B 1 138 ? 11.414 -20.672 1.882 1 94.94 138 CYS B N 1
ATOM 2442 C CA . CYS B 1 138 ? 10.125 -20.062 2.213 1 94.94 138 CYS B CA 1
ATOM 2443 C C . CYS B 1 138 ? 10.148 -19.438 3.604 1 94.94 138 CYS B C 1
ATOM 2445 O O . CYS B 1 138 ? 9.5 -18.422 3.848 1 94.94 138 CYS B O 1
ATOM 2447 N N . GLU B 1 139 ? 10.891 -20 4.523 1 95.25 139 GLU B N 1
ATOM 2448 C CA . GLU B 1 139 ? 11.039 -19.422 5.855 1 95.25 139 GLU B CA 1
ATOM 2449 C C . GLU B 1 139 ? 11.766 -18.078 5.797 1 95.25 139 GLU B C 1
ATOM 2451 O O . GLU B 1 139 ? 11.359 -17.125 6.461 1 95.25 139 GLU B O 1
ATOM 2456 N N . GLN B 1 140 ? 12.773 -18.047 5.047 1 95.75 140 GLN B N 1
ATOM 2457 C CA . GLN B 1 140 ? 13.516 -16.797 4.875 1 95.75 140 GLN B CA 1
ATOM 2458 C C . GLN B 1 140 ? 12.648 -15.734 4.211 1 95.75 140 GLN B C 1
ATOM 2460 O O . GLN B 1 140 ? 12.695 -14.562 4.59 1 95.75 140 GLN B O 1
ATOM 2465 N N . VAL B 1 141 ? 11.906 -16.156 3.223 1 96.62 141 VAL B N 1
ATOM 2466 C CA . VAL B 1 141 ? 11 -15.25 2.545 1 96.62 141 VAL B CA 1
ATOM 2467 C C . VAL B 1 141 ? 9.984 -14.688 3.543 1 96.62 141 VAL B C 1
ATOM 2469 O O . VAL B 1 141 ? 9.703 -13.492 3.539 1 96.62 141 VAL B O 1
ATOM 2472 N N . ALA B 1 142 ? 9.445 -15.562 4.426 1 96.12 142 ALA B N 1
ATOM 2473 C CA . ALA B 1 142 ? 8.508 -15.125 5.453 1 96.12 142 ALA B CA 1
ATOM 2474 C C . ALA B 1 142 ? 9.148 -14.086 6.371 1 96.12 142 ALA B C 1
ATOM 2476 O O . ALA B 1 142 ? 8.508 -13.094 6.734 1 96.12 142 ALA B O 1
ATOM 2477 N N . GLY B 1 143 ? 10.32 -14.359 6.742 1 96.94 143 GLY B N 1
ATOM 2478 C CA . GLY B 1 143 ? 11.055 -13.383 7.531 1 96.94 143 GLY B CA 1
ATOM 2479 C C . GLY B 1 143 ? 11.219 -12.047 6.824 1 96.94 143 GLY B C 1
ATOM 2480 O O . GLY B 1 143 ? 11.062 -10.992 7.441 1 96.94 143 GLY B O 1
ATOM 2481 N N . GLY B 1 144 ? 11.586 -12.094 5.551 1 97.88 144 GLY B N 1
ATOM 2482 C CA . GLY B 1 144 ? 11.703 -10.875 4.762 1 97.88 144 GLY B CA 1
ATOM 2483 C C . GLY B 1 144 ? 10.406 -10.102 4.668 1 97.88 144 GLY B C 1
ATOM 2484 O O . GLY B 1 144 ? 10.406 -8.867 4.734 1 97.88 144 GLY B O 1
ATOM 2485 N N . MET B 1 145 ? 9.328 -10.797 4.527 1 97.69 145 MET B N 1
ATOM 2486 C CA . MET B 1 145 ? 8.023 -10.156 4.438 1 97.69 145 MET B CA 1
ATOM 2487 C C . MET B 1 145 ? 7.676 -9.438 5.738 1 97.69 145 MET B C 1
ATOM 2489 O O . MET B 1 145 ? 7.152 -8.328 5.719 1 97.69 145 MET B O 1
ATOM 2493 N N . LEU B 1 146 ? 7.91 -10.117 6.805 1 97.69 146 LEU B N 1
ATOM 2494 C CA . LEU B 1 146 ? 7.66 -9.492 8.094 1 97.69 146 LEU B CA 1
ATOM 2495 C C . LEU B 1 146 ? 8.484 -8.219 8.258 1 97.69 146 LEU B C 1
ATOM 2497 O O . LEU B 1 146 ? 7.977 -7.203 8.742 1 97.69 146 LEU B O 1
ATOM 2501 N N . CYS B 1 147 ? 9.703 -8.281 7.781 1 98.44 147 CYS B N 1
ATOM 2502 C CA . CYS B 1 147 ? 10.562 -7.102 7.836 1 98.44 147 CYS B CA 1
ATOM 2503 C C . CYS B 1 147 ? 10.047 -6.008 6.91 1 98.44 147 CYS B C 1
ATOM 2505 O O . CYS B 1 147 ? 10.094 -4.824 7.25 1 98.44 147 CYS B O 1
ATOM 2507 N N . GLY B 1 148 ? 9.617 -6.402 5.77 1 98.38 148 GLY B N 1
ATOM 2508 C CA . GLY B 1 148 ? 9.047 -5.43 4.855 1 98.38 148 GLY B CA 1
ATOM 2509 C C . GLY B 1 148 ? 7.824 -4.73 5.414 1 98.38 148 GLY B C 1
ATOM 2510 O O . GLY B 1 148 ? 7.68 -3.514 5.277 1 98.38 148 GLY B O 1
ATOM 2511 N N . LEU B 1 149 ? 6.965 -5.477 6.039 1 98.19 149 LEU B N 1
ATOM 2512 C CA . LEU B 1 149 ? 5.77 -4.914 6.656 1 98.19 149 LEU B CA 1
ATOM 2513 C C . LEU B 1 149 ? 6.141 -3.975 7.801 1 98.19 149 LEU B C 1
ATOM 2515 O O . LEU B 1 149 ? 5.59 -2.877 7.91 1 98.19 149 LEU B O 1
ATOM 2519 N N . ALA B 1 150 ? 7.031 -4.395 8.57 1 98.25 150 ALA B N 1
ATOM 2520 C CA . ALA B 1 150 ? 7.5 -3.564 9.68 1 98.25 150 ALA B CA 1
ATOM 2521 C C . ALA B 1 150 ? 8.133 -2.273 9.164 1 98.25 150 ALA B C 1
ATOM 2523 O O . ALA B 1 150 ? 7.922 -1.202 9.734 1 98.25 150 ALA B O 1
ATOM 2524 N N . ALA B 1 151 ? 8.922 -2.406 8.141 1 98.38 151 ALA B N 1
ATOM 2525 C CA . ALA B 1 151 ? 9.516 -1.222 7.531 1 98.38 151 ALA B CA 1
ATOM 2526 C C . ALA B 1 151 ? 8.445 -0.251 7.051 1 98.38 151 ALA B C 1
ATOM 2528 O O . ALA B 1 151 ? 8.562 0.961 7.242 1 98.38 151 ALA B O 1
ATOM 2529 N N . SER B 1 152 ? 7.414 -0.771 6.434 1 98.19 152 SER B N 1
ATOM 2530 C CA . SER B 1 152 ? 6.328 0.067 5.93 1 98.19 152 SER B CA 1
ATOM 2531 C C . SER B 1 152 ? 5.633 0.809 7.062 1 98.19 152 SER B C 1
ATOM 2533 O O . SER B 1 152 ? 5.273 1.979 6.918 1 98.19 152 SER B O 1
ATOM 2535 N N . LEU B 1 153 ? 5.488 0.159 8.148 1 96.75 153 LEU B N 1
ATOM 2536 C CA . LEU B 1 153 ? 4.871 0.801 9.297 1 96.75 153 LEU B CA 1
ATOM 2537 C C . LEU B 1 153 ? 5.75 1.931 9.828 1 96.75 153 LEU B C 1
ATOM 2539 O O . LEU B 1 153 ? 5.258 3.025 10.117 1 96.75 153 LEU B O 1
ATOM 2543 N N . ALA B 1 154 ? 6.988 1.63 9.914 1 97.5 154 ALA B N 1
ATOM 2544 C CA . ALA B 1 154 ? 7.926 2.658 10.359 1 97.5 154 ALA B CA 1
ATOM 2545 C C . ALA B 1 154 ? 7.93 3.848 9.398 1 97.5 154 ALA B C 1
ATOM 2547 O O . ALA B 1 154 ? 7.934 5 9.836 1 97.5 154 ALA B O 1
ATOM 2548 N N . MET B 1 155 ? 7.871 3.559 8.164 1 97.62 155 MET B N 1
ATOM 2549 C CA . MET B 1 155 ? 7.898 4.613 7.152 1 97.62 155 MET B CA 1
ATOM 2550 C C . MET B 1 155 ? 6.602 5.414 7.168 1 97.62 155 MET B C 1
ATOM 2552 O O . MET B 1 155 ? 6.602 6.609 6.867 1 97.62 155 MET B O 1
ATOM 2556 N N . ALA B 1 156 ? 5.535 4.766 7.492 1 96.94 156 ALA B N 1
ATOM 2557 C CA . ALA B 1 156 ? 4.273 5.492 7.609 1 96.94 156 ALA B CA 1
ATOM 2558 C C . ALA B 1 156 ? 4.355 6.555 8.703 1 96.94 156 ALA B C 1
ATOM 2560 O O . ALA B 1 156 ? 3.818 7.652 8.547 1 96.94 156 ALA B O 1
ATOM 2561 N N . VAL B 1 157 ? 5.039 6.25 9.766 1 95.94 157 VAL B N 1
ATOM 2562 C CA . VAL B 1 157 ? 5.223 7.215 10.844 1 95.94 157 VAL B CA 1
ATOM 2563 C C . VAL B 1 157 ? 6.117 8.359 10.367 1 95.94 157 VAL B C 1
ATOM 2565 O O . VAL B 1 157 ? 5.852 9.523 10.648 1 95.94 157 VAL B O 1
ATOM 2568 N N . VAL B 1 158 ? 7.141 7.965 9.633 1 94.75 158 VAL B N 1
ATOM 2569 C CA . VAL B 1 158 ? 8.023 8.984 9.07 1 94.75 158 VAL B CA 1
ATOM 2570 C C . VAL B 1 158 ? 7.227 9.93 8.18 1 94.75 158 VAL B C 1
ATOM 2572 O O . VAL B 1 158 ? 7.402 11.148 8.25 1 94.75 158 VAL B O 1
ATOM 2575 N N . SER B 1 159 ? 6.363 9.344 7.371 1 94.5 159 SER B N 1
ATOM 2576 C CA . SER B 1 159 ? 5.543 10.156 6.473 1 94.5 159 SER B CA 1
ATOM 2577 C C . SER B 1 159 ? 4.609 11.078 7.254 1 94.5 159 SER B C 1
ATOM 2579 O O . SER B 1 159 ? 4.344 12.203 6.828 1 94.5 159 SER B O 1
ATOM 2581 N N . ALA B 1 160 ? 4.148 10.594 8.375 1 92.25 160 ALA B N 1
ATOM 2582 C CA . ALA B 1 160 ? 3.309 11.438 9.211 1 92.25 160 ALA B CA 1
ATOM 2583 C C . ALA B 1 160 ? 4.109 12.602 9.797 1 92.25 160 ALA B C 1
ATOM 2585 O O . ALA B 1 160 ? 3.598 13.719 9.914 1 92.25 160 ALA B O 1
ATOM 2586 N N . VAL B 1 161 ? 5.289 12.359 10.156 1 90.06 161 VAL B N 1
ATOM 2587 C CA . VAL B 1 161 ? 6.16 13.406 10.688 1 90.06 161 VAL B CA 1
ATOM 2588 C C . VAL B 1 161 ? 6.441 14.438 9.594 1 90.06 161 VAL B C 1
ATOM 2590 O O . VAL B 1 161 ? 6.41 15.648 9.852 1 90.06 161 VAL B O 1
ATOM 2593 N N . SER B 1 162 ? 6.703 13.945 8.422 1 89.62 162 SER B N 1
ATOM 2594 C CA . SER B 1 162 ? 6.918 14.852 7.305 1 89.62 162 SER B CA 1
ATOM 2595 C C . SER B 1 162 ? 5.672 15.688 7.023 1 89.62 162 SER B C 1
ATOM 2597 O O . SER B 1 162 ? 5.777 16.859 6.656 1 89.62 162 SER B O 1
ATOM 2599 N N . ALA B 1 163 ? 4.559 15.086 7.125 1 89.62 163 ALA B N 1
ATOM 2600 C CA . ALA B 1 163 ? 3.309 15.82 6.949 1 89.62 163 ALA B CA 1
ATOM 2601 C C . ALA B 1 163 ? 3.15 16.906 8.016 1 89.62 163 ALA B C 1
ATOM 2603 O O . ALA B 1 163 ? 2.719 18.016 7.719 1 89.62 163 ALA B O 1
ATOM 2604 N N . HIS B 1 164 ? 3.465 16.516 9.195 1 87.19 164 HIS B N 1
ATOM 2605 C CA . HIS B 1 164 ? 3.395 17.484 10.281 1 87.19 164 HIS B CA 1
ATOM 2606 C C . HIS B 1 164 ? 4.277 18.703 10 1 87.19 164 HIS B C 1
ATOM 2608 O O . HIS B 1 164 ? 3.857 19.844 10.195 1 87.19 164 HIS B O 1
ATOM 2614 N N . HIS B 1 165 ? 5.441 18.422 9.516 1 84.25 165 HIS B N 1
ATOM 2615 C CA . HIS B 1 165 ? 6.367 19.5 9.203 1 84.25 165 HIS B CA 1
ATOM 2616 C C . HIS B 1 165 ? 5.848 20.359 8.047 1 84.25 165 HIS B C 1
ATOM 2618 O O . HIS B 1 165 ? 5.973 21.578 8.07 1 84.25 165 HIS B O 1
ATOM 2624 N N . LEU B 1 166 ? 5.328 19.75 7.102 1 85.12 166 LEU B N 1
ATOM 2625 C CA . LEU B 1 166 ? 4.84 20.438 5.91 1 85.12 166 LEU B CA 1
ATOM 2626 C C . LEU B 1 166 ? 3.637 21.312 6.238 1 85.12 166 LEU B C 1
ATOM 2628 O O . LEU B 1 166 ? 3.613 22.5 5.891 1 85.12 166 LEU B O 1
ATOM 2632 N N . PHE B 1 167 ? 2.689 20.844 6.988 1 84.38 167 PHE B N 1
ATOM 2633 C CA . PHE B 1 167 ? 1.412 21.547 7.109 1 84.38 167 PHE B CA 1
ATOM 2634 C C . PHE B 1 167 ? 1.442 22.531 8.273 1 84.38 167 PHE B C 1
ATOM 2636 O O . PHE B 1 167 ? 0.574 23.391 8.375 1 84.38 167 PHE B O 1
ATOM 2643 N N . ARG B 1 168 ? 2.418 22.375 9.023 1 77.25 168 ARG B N 1
ATOM 2644 C CA . ARG B 1 168 ? 2.613 23.406 10.031 1 77.25 168 ARG B CA 1
ATOM 2645 C C . ARG B 1 168 ? 3.037 24.719 9.398 1 77.25 168 ARG B C 1
ATOM 2647 O O . ARG B 1 168 ? 2.887 25.781 10.008 1 77.25 168 ARG B O 1
ATOM 2654 N N . LEU B 1 169 ? 3.566 24.641 8.25 1 75.69 169 LEU B N 1
ATOM 2655 C CA . LEU B 1 169 ? 4.008 25.828 7.539 1 75.69 169 LEU B CA 1
ATOM 2656 C C . LEU B 1 169 ? 2.818 26.594 6.969 1 75.69 169 LEU B C 1
ATOM 2658 O O . LEU B 1 169 ? 2.965 27.734 6.512 1 75.69 169 LEU B O 1
ATOM 2662 N N . TYR B 1 170 ? 1.66 25.953 6.93 1 71.06 170 TYR B N 1
ATOM 2663 C CA . TYR B 1 170 ? 0.461 26.594 6.406 1 71.06 170 TYR B CA 1
ATOM 2664 C C . TYR B 1 170 ? -0.387 27.172 7.539 1 71.06 170 TYR B C 1
ATOM 2666 O O . TYR B 1 170 ? -0.964 26.422 8.328 1 71.06 170 TYR B O 1
ATOM 2674 N N . PRO B 1 171 ? -0.247 28.516 7.785 1 62.25 171 PRO B N 1
ATOM 2675 C CA . PRO B 1 171 ? -0.941 29.188 8.891 1 62.25 171 PRO B CA 1
ATOM 2676 C C . PRO B 1 171 ? -2.443 28.906 8.898 1 62.25 171 PRO B C 1
ATOM 2678 O O . PRO B 1 171 ? -3.031 28.656 7.84 1 62.25 171 PRO B O 1
ATOM 2681 N N . CYS B 1 172 ? -2.971 28.531 10.008 1 54.31 172 CYS B N 1
ATOM 2682 C CA . CYS B 1 172 ? -4.383 28.312 10.297 1 54.31 172 CYS B CA 1
ATOM 2683 C C . CYS B 1 172 ? -5.199 29.562 9.992 1 54.31 172 CYS B C 1
ATOM 2685 O O . CYS B 1 172 ? -4.93 30.641 10.531 1 54.31 172 CYS B O 1
ATOM 2687 N N . SER B 1 173 ? -5.289 30 8.758 1 50.34 173 SER B N 1
ATOM 2688 C CA . SER B 1 173 ? -6.176 31.156 8.672 1 50.34 173 SER B CA 1
ATOM 2689 C C . SER B 1 173 ? -7.586 30.812 9.141 1 50.34 173 SER B C 1
ATOM 2691 O O . SER B 1 173 ? -8.289 30.031 8.492 1 50.34 173 SER B O 1
ATOM 2693 N N . VAL B 1 174 ? -7.645 30.438 10.352 1 44.81 174 VAL B N 1
ATOM 2694 C CA . VAL B 1 174 ? -8.961 30.219 10.93 1 44.81 174 VAL B CA 1
ATOM 2695 C C . VAL B 1 174 ? -9.883 31.375 10.586 1 44.81 174 VAL B C 1
ATOM 2697 O O . VAL B 1 174 ? -9.891 32.406 11.273 1 44.81 174 VAL B O 1
ATOM 2700 N N . LYS B 1 175 ? -9.789 32.031 9.445 1 46.31 175 LYS B N 1
ATOM 2701 C CA . LYS B 1 175 ? -10.906 32.969 9.312 1 46.31 175 LYS B CA 1
ATOM 2702 C C . LYS B 1 175 ? -12.242 32.25 9.469 1 46.31 175 LYS B C 1
ATOM 2704 O O . LYS B 1 175 ? -12.438 31.156 8.93 1 46.31 175 LYS B O 1
ATOM 2709 N N . ALA B 1 176 ? -13.016 32.625 10.375 1 42.75 176 ALA B N 1
ATOM 2710 C CA . ALA B 1 176 ? -14.398 32.375 10.75 1 42.75 176 ALA B CA 1
ATOM 2711 C C . ALA B 1 176 ? -15.281 32.219 9.508 1 42.75 176 ALA B C 1
ATOM 2713 O O . ALA B 1 176 ? -15.898 33.156 9.039 1 42.75 176 ALA B O 1
ATOM 2714 N N . ALA B 1 177 ? -14.883 31.719 8.445 1 41.53 177 ALA B N 1
ATOM 2715 C CA . ALA B 1 177 ? -15.898 31.812 7.395 1 41.53 177 ALA B CA 1
ATOM 2716 C C . ALA B 1 177 ? -17.109 30.938 7.715 1 41.53 177 ALA B C 1
ATOM 2718 O O . ALA B 1 177 ? -16.953 29.812 8.203 1 41.53 177 ALA B O 1
ATOM 2719 N N . ARG B 1 178 ? -18.266 31.5 7.891 1 37.81 178 ARG B N 1
ATOM 2720 C CA . ARG B 1 178 ? -19.625 31.016 8.023 1 37.81 178 ARG B CA 1
ATOM 2721 C C . ARG B 1 178 ? -19.922 29.922 7.016 1 37.81 178 ARG B C 1
ATOM 2723 O O . ARG B 1 178 ? -19.703 30.094 5.812 1 37.81 178 ARG B O 1
ATOM 2730 N N . TRP B 1 179 ? -19.797 28.797 7.367 1 38.5 179 TRP B N 1
ATOM 2731 C CA . TRP B 1 179 ? -20.156 27.594 6.633 1 38.5 179 TRP B CA 1
ATOM 2732 C C . TRP B 1 179 ? -21.5 27.781 5.926 1 38.5 179 TRP B C 1
ATOM 2734 O O . TRP B 1 179 ? -22.547 27.875 6.574 1 38.5 179 TRP B O 1
ATOM 2744 N N . ARG B 1 180 ? -21.688 28.781 5.027 1 39.25 180 ARG B N 1
ATOM 2745 C CA . ARG B 1 180 ? -22.953 28.688 4.316 1 39.25 180 ARG B CA 1
ATOM 2746 C C . ARG B 1 180 ? -22.984 27.469 3.404 1 39.25 180 ARG B C 1
ATOM 2748 O O . ARG B 1 180 ? -22.234 27.391 2.438 1 39.25 180 ARG B O 1
ATOM 2755 N N . TRP B 1 181 ? -23.234 26.5 3.975 1 36.81 181 TRP B N 1
ATOM 2756 C CA . TRP B 1 181 ? -23.422 25.266 3.207 1 36.81 181 TRP B CA 1
ATOM 2757 C C . TRP B 1 181 ? -24.125 25.562 1.886 1 36.81 181 TRP B C 1
ATOM 2759 O O . TRP B 1 181 ? -23.75 25.016 0.843 1 36.81 181 TRP B O 1
ATOM 2769 N N . LEU B 1 182 ? -25.422 25.781 2.002 1 34.53 182 LEU B N 1
ATOM 2770 C CA . LEU B 1 182 ? -26.375 25.859 0.903 1 34.53 182 LEU B CA 1
ATOM 2771 C C . LEU B 1 182 ? -26.219 27.156 0.118 1 34.53 182 LEU B C 1
ATOM 2773 O O . LEU B 1 182 ? -26.125 28.234 0.707 1 34.53 182 LEU B O 1
ATOM 2777 N N . PRO B 1 183 ? -25.609 27.031 -1.026 1 36.09 183 PRO B N 1
ATOM 2778 C CA . PRO B 1 183 ? -25.828 28.234 -1.844 1 36.09 183 PRO B CA 1
ATOM 2779 C C . PRO B 1 183 ? -27.266 28.75 -1.767 1 36.09 183 PRO B C 1
ATOM 2781 O O . PRO B 1 183 ? -27.625 29.703 -2.479 1 36.09 183 PRO B O 1
ATOM 2784 N N . PHE B 1 184 ? -28.312 27.969 -1.245 1 27.42 184 PHE B N 1
ATOM 2785 C CA . PHE B 1 184 ? -29.516 28.797 -1.297 1 27.42 184 PHE B CA 1
ATOM 2786 C C . PHE B 1 184 ? -29.547 29.781 -0.133 1 27.42 184 PHE B C 1
ATOM 2788 O O . PHE B 1 184 ? -29.016 29.484 0.946 1 27.42 184 PHE B O 1
#

Organism: Musa balbisiana (NCBI:txid52838)

Solvent-accessible surface area (backbone atoms only — not comparable to full-atom values): 18283 Å² total; per-residue (Å²): 111,65,68,61,50,49,52,49,48,52,52,38,36,51,48,25,22,53,26,14,40,47,16,17,48,36,31,56,69,36,67,41,78,46,74,53,96,81,43,79,44,73,48,47,29,77,73,38,65,29,41,35,46,23,24,53,42,21,43,50,49,20,51,50,34,50,51,50,53,50,50,51,50,52,30,52,73,69,72,44,62,73,83,68,50,50,74,67,52,34,52,50,51,26,50,50,38,44,48,50,26,50,48,34,38,22,26,35,30,11,20,48,40,48,48,46,40,31,58,68,25,34,76,95,67,56,26,62,56,43,34,86,78,41,43,68,46,46,51,35,38,52,52,13,45,52,27,27,52,50,18,27,53,40,30,48,52,48,24,50,52,36,42,42,61,40,26,36,71,46,74,68,73,75,66,83,69,77,80,66,75,59,90,114,110,66,66,60,51,50,52,50,47,50,53,39,36,49,50,26,22,52,25,15,40,46,16,17,47,36,30,56,69,35,64,41,76,44,72,53,97,82,42,78,45,72,47,45,29,75,73,38,66,28,40,34,47,24,24,52,42,21,43,49,48,19,50,51,34,50,52,50,52,49,50,49,50,52,28,52,74,70,72,42,65,72,84,67,53,51,72,68,53,33,51,50,51,25,50,50,37,44,49,50,25,50,48,35,36,21,26,34,30,10,20,48,40,49,48,48,41,30,59,66,25,36,75,96,66,57,27,63,57,42,35,85,77,40,44,68,46,45,51,35,37,51,52,13,45,55,25,28,52,52,18,26,54,39,31,48,51,48,25,49,52,35,43,42,60,41,26,36,72,47,74,67,74,74,66,83,68,75,80,68,76,58,91,115

Foldseek 3Di:
DVVVLVVLLLVLLVLLLVLLVLLLCLQQVQKDWDQDPNDIDIDHLVVFPLSVQLNVLSVVSNVVSVVVSVVCVVCVVVVHDPLPDDLVVLVVVLCVLVVSLCSLVVSLVSLVVRLVCQCPNDVVVPGDHNCVRVVSSSVSNVSSSVSSVVSSVSSVVSSVSSVVSNCVVPDCCVPVPDPPPDPD/DVVVLVVLLLVLLVLLLVLLVLLLCLQQVQKDWDQDPNDIDIDHLVVFPLSVQLNVLSVVSNVVSVVVSVVCVVCVVVVHDPLPDDLVVLVVVLCVLVVSLCSLVVSLVSLVVRLVCQCPNDVVVPGDHNCVRVVSSSVSNVSSSVSSVVSSVSSVVSSVSSVVSNCVVPDPPVPPPDPPPDPD

pLDDT: mean 86.26, std 16.27, range [27.42, 98.75]

Nearest PDB structures (foldseek):
  6z0c-assembly1_A  TM=4.918E-01  e=7.372E-01  Escherichia coli
  8d9o-assembly1_A  TM=3.989E-01  e=7.012E-01  synthetic construct
  7cmu-assembly1_R  TM=4.327E-01  e=1.279E+00  Escherichia coli
  6z0c-assembly4_D  TM=3.237E-01  e=1.345E+00  Escherichia coli
  7uwa-assembly1_i  TM=3.211E-01  e=1.728E+00  Citrus x limon

Secondary structure (DSSP, 8-state):
-HHHHHHHHHHHHHHHHHHHHHHHHHHHS--EEEEETTEEEEE-GGGSHHHHHHHHHHHHHHHHHHHHHHHHHHHHHTT--GGG--HHHHHHHHHHHHHHHHHHHHHHHHHHHHHHHHHH-BGGGTB---TTT-HHHHHHHHHHHHHHHHHHHHHHHHHHHHHHHHHTTS-----------S--/-HHHHHHHHHHHHHHHHHHHHHHHHHHHS--EEEEETTEEEEE-GGGSHHHHHHHHHHHHHHHHHHHHHHHHHHHHHTT--GGG--HHHHHHHHHHHHHHHHHHHHHHHHHHHHHHHHHH-BGGGTB---TTTSHHHHHHHHHHHHHHHHHHHHHHHHHHHHHHHHHTTS--------------

Sequence (368 aa):
MESRLMKAEGVLRMLSLALAATAALLVGLDTQTKTVLLVRRKATAKDLDGLWTMTLVTSITAGYHLLQLFRCMALALLGRNPCRGSKSVAWFLFLLDQGVTYATFGATMAGLQAALVAVFGVDGLQWSKLCNIYTRFCEQVAGGMLCGLAASLAMAVVSAVSAHHLFRLYPCSVKAARWRWLPFMESRLMKAEGVLRMLSLALAATAALLVGLDTQTKTVLLVRRKATAKDLDGLWTMTLVTSITAGYHLLQLFRCMALALLGRNPCRGSKSVAWFLFLLDQGVTYATFGATMAGLQAALVAVFGVDGLQWSKLCNIYTRFCEQVAGGMLCGLAASLAMAVVSAVSAHHLFRLYPCSVKAARWRWLPF

InterPro domains:
  IPR006459 Casparian strip membrane protein [TIGR01569] (11-166)
  IPR006702 Casparian strip membrane protein domain [PF04535] (4-153)